Protein AF-U5HF84-F1 (afdb_monomer_lite)

Structure (mmCIF, N/CA/C/O backbone):
data_AF-U5HF84-F1
#
_entry.id   AF-U5HF84-F1
#
loop_
_atom_site.group_PDB
_atom_site.id
_atom_site.type_symbol
_atom_site.label_atom_id
_atom_site.label_alt_id
_atom_site.label_comp_id
_atom_site.label_asym_id
_atom_site.label_entity_id
_atom_site.label_seq_id
_atom_site.pdbx_PDB_ins_code
_atom_site.Cartn_x
_atom_site.Cartn_y
_atom_site.Cartn_z
_atom_site.occupancy
_atom_site.B_iso_or_equiv
_atom_site.auth_seq_id
_atom_site.auth_comp_id
_atom_site.auth_asym_id
_atom_site.auth_atom_id
_atom_site.pdbx_PDB_model_num
ATOM 1 N N . MET A 1 1 ? -14.290 13.038 -13.064 1.00 28.73 1 MET A N 1
ATOM 2 C CA . MET A 1 1 ? -14.300 14.082 -12.017 1.00 28.73 1 MET A CA 1
ATOM 3 C C . MET A 1 1 ? -13.090 13.816 -11.129 1.00 28.73 1 MET A C 1
ATOM 5 O O . MET A 1 1 ? -13.109 12.830 -10.418 1.00 28.73 1 MET A O 1
ATOM 9 N N . THR A 1 2 ? -11.983 14.556 -11.269 1.00 33.19 2 THR A N 1
ATOM 10 C CA . THR A 1 2 ? -10.777 14.304 -10.448 1.00 33.19 2 THR A CA 1
ATOM 11 C C . THR A 1 2 ? -1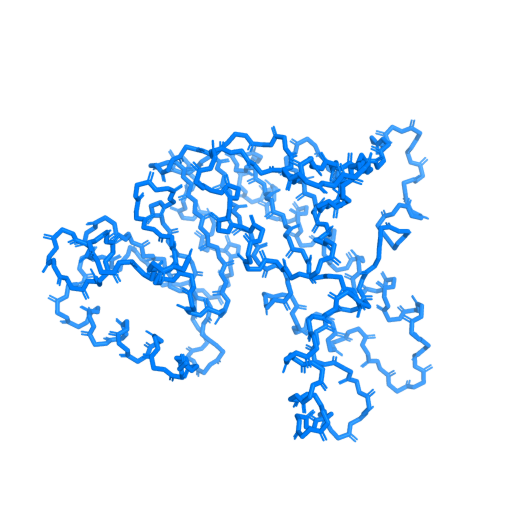0.953 14.910 -9.065 1.00 33.19 2 THR A C 1
ATOM 13 O O . THR A 1 2 ? -11.202 16.113 -8.951 1.00 33.19 2 THR A O 1
ATOM 16 N N . ILE A 1 3 ? -10.845 14.084 -8.028 1.00 46.12 3 ILE A N 1
ATOM 17 C CA . ILE A 1 3 ? -11.237 14.435 -6.670 1.00 46.12 3 ILE A CA 1
ATOM 18 C C . ILE A 1 3 ? -10.078 15.156 -5.971 1.00 46.12 3 ILE A C 1
ATOM 20 O O . ILE A 1 3 ? -9.443 14.649 -5.058 1.00 46.12 3 ILE A O 1
ATOM 24 N N . ALA A 1 4 ? -9.870 16.432 -6.302 1.00 46.38 4 ALA A N 1
ATOM 25 C CA . ALA A 1 4 ? -9.058 17.341 -5.477 1.00 46.38 4 ALA A CA 1
ATOM 26 C C . ALA A 1 4 ? -9.632 17.556 -4.046 1.00 46.38 4 ALA A C 1
ATOM 28 O O . ALA A 1 4 ? -9.130 18.382 -3.283 1.00 46.38 4 ALA A O 1
ATOM 29 N N . HIS A 1 5 ? -10.706 16.841 -3.695 1.00 56.72 5 HIS A N 1
ATOM 30 C CA . HIS A 1 5 ? -11.529 17.021 -2.506 1.00 56.72 5 HIS A CA 1
ATOM 31 C C . HIS A 1 5 ? -11.492 15.840 -1.531 1.00 56.72 5 HIS A C 1
ATOM 33 O O . HIS A 1 5 ? -11.964 16.021 -0.420 1.00 56.72 5 HIS A O 1
ATOM 39 N N . ALA A 1 6 ? -10.922 14.677 -1.864 1.00 62.78 6 ALA A N 1
ATOM 40 C CA . ALA A 1 6 ? -11.041 13.496 -1.001 1.00 62.78 6 ALA A CA 1
ATOM 41 C C . ALA A 1 6 ? -10.292 13.679 0.333 1.00 62.78 6 ALA A C 1
ATOM 43 O O . ALA A 1 6 ? -10.835 13.366 1.383 1.00 62.78 6 ALA A O 1
ATOM 44 N N . HIS A 1 7 ? -9.122 14.332 0.323 1.00 68.56 7 HIS A N 1
ATOM 45 C CA . HIS A 1 7 ? -8.435 14.744 1.560 1.00 68.56 7 HIS A CA 1
ATOM 46 C C . HIS A 1 7 ? -9.238 15.763 2.385 1.00 68.56 7 HIS A C 1
ATOM 48 O O . HIS A 1 7 ? -9.234 15.695 3.608 1.00 68.56 7 HIS A O 1
ATOM 54 N N . LYS A 1 8 ? -9.942 16.700 1.731 1.00 70.56 8 LYS A N 1
ATOM 55 C CA . LYS A 1 8 ? -10.780 17.697 2.425 1.00 70.56 8 LYS A CA 1
ATOM 56 C C . LYS A 1 8 ? -12.027 17.060 3.034 1.00 70.56 8 LYS A C 1
ATOM 58 O O . LYS A 1 8 ? -12.390 17.412 4.148 1.00 70.56 8 LYS A O 1
ATOM 63 N N . LEU A 1 9 ? -12.664 16.155 2.292 1.00 71.88 9 LEU A N 1
ATOM 64 C CA . LEU A 1 9 ? -13.801 15.370 2.760 1.00 71.88 9 LEU A CA 1
ATOM 65 C C . LEU A 1 9 ? -13.377 14.540 3.963 1.00 71.88 9 LEU A C 1
ATOM 67 O O . LEU A 1 9 ? -14.000 14.629 5.005 1.00 71.88 9 LEU A O 1
ATOM 71 N N . LEU A 1 10 ? -12.248 13.843 3.872 1.00 77.44 10 LEU A N 1
ATOM 72 C CA . LEU A 1 10 ? -11.731 13.081 4.993 1.00 77.44 10 LEU A CA 1
ATOM 73 C C . LEU A 1 10 ? -11.448 13.946 6.231 1.00 77.44 10 LEU A C 1
ATOM 75 O O . LEU A 1 10 ? -11.812 13.549 7.331 1.00 77.44 10 LEU A O 1
ATOM 79 N N . ASP A 1 11 ? -10.815 15.114 6.074 1.00 80.38 11 ASP A N 1
ATOM 80 C CA . ASP A 1 11 ? -10.600 16.031 7.201 1.00 80.38 11 ASP A CA 1
ATOM 81 C C . ASP A 1 11 ? -11.936 16.438 7.853 1.00 80.38 11 ASP A C 1
ATOM 83 O O . ASP A 1 11 ? -12.011 16.524 9.074 1.00 80.38 11 ASP A O 1
ATOM 87 N N . GLN A 1 12 ? -12.991 16.662 7.060 1.00 80.50 12 GLN A N 1
ATOM 88 C CA . GLN A 1 12 ? -14.334 16.956 7.571 1.00 80.50 12 GLN A CA 1
ATOM 89 C C . GLN A 1 12 ? -14.956 15.749 8.279 1.00 80.50 12 GLN A C 1
ATOM 91 O O . GLN A 1 12 ? -15.487 15.905 9.376 1.00 80.50 12 GLN A O 1
ATOM 96 N N . GLU A 1 13 ? -14.850 14.553 7.702 1.00 82.00 13 GLU A N 1
ATOM 97 C CA . GLU A 1 13 ? -15.418 13.349 8.307 1.00 82.00 13 GLU A CA 1
ATOM 98 C C . GLU A 1 13 ? -14.734 13.008 9.631 1.00 82.00 13 GLU A C 1
ATOM 100 O O . GLU A 1 13 ? -15.420 12.723 10.608 1.00 82.00 13 GLU A O 1
ATOM 105 N N . LEU A 1 14 ? -13.408 13.157 9.724 1.00 84.81 14 LEU A N 1
ATOM 106 C CA . LEU A 1 14 ? -12.660 12.953 10.969 1.00 84.81 14 LEU A CA 1
ATOM 107 C C . LEU A 1 14 ? -12.997 13.975 12.067 1.00 84.81 14 LEU A C 1
ATOM 109 O O . LEU A 1 14 ? -12.765 13.694 13.239 1.00 84.81 14 LEU A O 1
ATOM 113 N N . LEU A 1 15 ? -13.545 15.149 11.727 1.00 86.88 15 LEU A N 1
ATOM 114 C CA . LEU A 1 15 ? -14.094 16.068 12.734 1.00 86.88 15 LEU A CA 1
ATOM 115 C C . LEU A 1 15 ? -15.418 15.556 13.311 1.00 86.88 15 LEU A C 1
ATOM 117 O O . LEU A 1 15 ? -15.758 15.898 14.441 1.00 86.88 15 LEU A O 1
ATOM 121 N N . THR A 1 16 ? -16.166 14.766 12.539 1.00 85.44 16 THR A N 1
ATOM 122 C CA . THR A 1 16 ? -17.462 14.212 12.958 1.00 85.44 16 THR A CA 1
ATOM 123 C C . THR A 1 16 ? -17.362 12.810 13.552 1.00 85.44 16 THR A C 1
ATOM 125 O O . THR A 1 16 ? -18.194 12.461 14.381 1.00 85.44 16 THR A O 1
ATOM 128 N N . VAL A 1 17 ? -16.342 12.041 13.162 1.00 88.50 17 VAL A N 1
ATOM 129 C CA . VAL A 1 17 ? -16.064 10.669 13.611 1.00 88.50 17 VAL A CA 1
ATOM 130 C C . VAL A 1 17 ? -14.591 10.579 14.050 1.00 88.50 17 VAL A C 1
ATOM 132 O O . VAL A 1 17 ? -13.767 9.943 13.380 1.00 88.50 17 VAL A O 1
ATOM 135 N N . PRO A 1 18 ? -14.197 11.282 15.130 1.00 90.81 18 PRO A N 1
ATOM 136 C CA . PRO A 1 18 ? -12.807 11.326 15.587 1.00 90.81 18 PRO A CA 1
ATOM 137 C C . PRO A 1 18 ? -12.260 9.955 16.005 1.00 90.81 18 PRO A C 1
ATOM 139 O O . PRO A 1 18 ? -11.059 9.723 15.892 1.00 90.81 18 PRO A O 1
ATOM 142 N N . GLU A 1 19 ? -13.117 9.032 16.438 1.00 93.81 19 GLU A N 1
ATOM 143 C CA . GLU A 1 19 ? -12.760 7.661 16.815 1.00 93.81 19 GLU A CA 1
ATOM 144 C C . GLU A 1 19 ? -12.193 6.830 15.653 1.00 93.81 19 GLU A C 1
ATOM 146 O O . GLU A 1 19 ? -11.470 5.863 15.887 1.00 93.81 19 GLU A O 1
ATOM 151 N N . ALA A 1 20 ? -12.459 7.219 14.401 1.00 91.94 20 ALA A N 1
ATOM 152 C CA . ALA A 1 20 ? -11.853 6.573 13.244 1.00 91.94 20 ALA A CA 1
ATOM 153 C C . ALA A 1 20 ? -10.357 6.895 13.103 1.00 91.94 20 ALA A C 1
ATOM 155 O O . ALA A 1 20 ? -9.635 6.165 12.423 1.00 91.94 20 ALA A O 1
ATOM 156 N N . LEU A 1 21 ? -9.866 7.978 13.719 1.00 94.19 21 LEU A N 1
ATOM 157 C CA . LEU A 1 21 ? -8.448 8.325 13.732 1.00 94.19 21 LEU A CA 1
ATOM 158 C C . LEU A 1 21 ? -7.732 7.542 14.838 1.00 94.19 21 LEU A C 1
ATOM 160 O O . LEU A 1 21 ? -7.668 7.973 15.986 1.00 94.19 21 LEU A O 1
ATOM 164 N N . LEU A 1 22 ? -7.118 6.421 14.467 1.00 95.00 22 LEU A N 1
ATOM 165 C CA . LEU A 1 22 ? -6.377 5.572 15.402 1.00 95.00 22 LEU A CA 1
ATOM 166 C C . LEU A 1 22 ? -5.076 6.219 15.889 1.00 95.00 22 LEU A C 1
ATOM 168 O O . LEU A 1 22 ? -4.602 5.923 16.984 1.00 95.00 22 LEU A O 1
ATOM 172 N N . GLY A 1 23 ? -4.470 7.086 15.074 1.00 94.56 23 GLY A N 1
ATOM 173 C CA . GLY A 1 23 ? -3.211 7.719 15.444 1.00 94.56 23 GLY A CA 1
ATOM 174 C C . GLY A 1 23 ? -2.667 8.727 14.442 1.00 94.56 23 GLY A C 1
ATOM 175 O O . GLY A 1 23 ? -3.054 8.779 13.271 1.00 94.56 23 GLY A O 1
ATOM 176 N N . GLN A 1 24 ? -1.727 9.532 14.935 1.00 94.69 24 GLN A N 1
ATOM 177 C CA . GLN A 1 24 ? -0.936 10.485 14.165 1.00 94.69 24 GLN A CA 1
ATOM 178 C C . GLN A 1 24 ? 0.551 10.246 14.425 1.00 94.69 24 GLN A C 1
ATOM 180 O O . GLN A 1 24 ? 0.988 10.158 15.570 1.00 94.69 24 GLN A O 1
ATOM 185 N N . HIS A 1 25 ? 1.327 10.156 13.351 1.00 95.19 25 HIS A N 1
ATOM 186 C CA . HIS A 1 25 ? 2.733 9.768 13.379 1.00 95.19 25 HIS A CA 1
ATOM 187 C C . HIS A 1 25 ? 3.580 10.708 12.522 1.00 95.19 25 HIS A C 1
ATOM 189 O O . HIS A 1 25 ? 3.059 11.436 11.676 1.00 95.19 25 HIS A O 1
ATOM 195 N N . GLN A 1 26 ? 4.897 10.701 12.728 1.00 91.31 26 GLN A N 1
ATOM 196 C CA . GLN A 1 26 ? 5.807 11.570 11.973 1.00 91.31 26 GLN A CA 1
ATOM 197 C C . GLN A 1 26 ? 6.127 11.013 10.584 1.00 91.31 26 GLN A C 1
ATOM 199 O O . GLN A 1 26 ? 6.295 11.771 9.630 1.00 91.31 26 GLN A O 1
ATOM 204 N N . ASP A 1 27 ? 6.209 9.688 10.470 1.00 90.31 27 ASP A N 1
ATOM 205 C CA . ASP A 1 27 ? 6.547 8.992 9.236 1.00 90.31 27 ASP A CA 1
ATOM 206 C C . ASP A 1 27 ? 5.714 7.709 9.067 1.00 90.31 27 ASP A C 1
ATOM 208 O O . ASP A 1 27 ? 5.021 7.252 9.981 1.00 90.31 27 ASP A O 1
ATOM 212 N N . VAL A 1 28 ? 5.750 7.148 7.853 1.00 89.81 28 VAL A N 1
ATOM 213 C CA . VAL A 1 28 ? 5.001 5.933 7.495 1.00 89.81 28 VAL A CA 1
ATOM 214 C C . VAL A 1 28 ? 5.462 4.750 8.343 1.00 89.81 28 VAL A C 1
ATOM 216 O O . VAL A 1 28 ? 4.635 3.990 8.824 1.00 89.81 28 VAL A O 1
ATOM 219 N N . ARG A 1 29 ? 6.761 4.628 8.622 1.00 92.06 29 ARG A N 1
ATOM 220 C CA . ARG A 1 29 ? 7.307 3.540 9.442 1.00 92.06 29 ARG A CA 1
ATOM 221 C C . ARG A 1 29 ? 6.718 3.538 10.857 1.00 92.06 29 ARG A C 1
ATOM 223 O O . ARG A 1 29 ? 6.326 2.478 11.326 1.00 92.06 29 ARG A O 1
ATOM 230 N N . GLN A 1 30 ? 6.618 4.683 11.531 1.00 94.06 30 GLN A N 1
ATOM 231 C CA . GLN A 1 30 ? 5.981 4.778 12.851 1.00 94.06 30 GLN A CA 1
ATOM 232 C C . GLN A 1 30 ? 4.503 4.375 12.802 1.00 94.06 30 GLN A C 1
ATOM 234 O O . GLN A 1 30 ? 4.028 3.690 13.704 1.00 94.06 30 GLN A O 1
ATOM 239 N N . ALA A 1 31 ? 3.798 4.761 11.736 1.00 95.00 31 ALA A N 1
ATOM 240 C CA . ALA A 1 31 ? 2.418 4.350 11.504 1.00 95.00 31 ALA A CA 1
ATOM 241 C C . ALA A 1 31 ? 2.281 2.838 11.227 1.00 95.00 31 ALA A C 1
ATOM 243 O O . ALA A 1 31 ? 1.282 2.234 11.593 1.00 95.00 31 ALA A O 1
ATOM 244 N N . LEU A 1 32 ? 3.281 2.197 10.614 1.00 94.31 32 LEU A N 1
ATOM 245 C CA . LEU A 1 32 ? 3.308 0.737 10.455 1.00 94.31 32 LEU A CA 1
ATOM 246 C C . LEU A 1 32 ? 3.563 0.034 11.790 1.00 94.31 32 LEU A C 1
ATOM 248 O O . LEU A 1 32 ? 2.919 -0.965 12.092 1.00 94.31 32 LEU A O 1
ATOM 252 N N . VAL A 1 33 ? 4.481 0.562 12.603 1.00 95.19 33 VAL A N 1
ATOM 253 C CA . VAL A 1 33 ? 4.791 0.003 13.927 1.00 95.19 33 VAL A CA 1
ATOM 254 C C . VAL A 1 33 ? 3.560 0.019 14.837 1.00 95.19 33 VAL A C 1
ATOM 256 O O . VAL A 1 33 ? 3.336 -0.951 15.557 1.00 95.19 33 VAL A O 1
ATOM 259 N N . SER A 1 34 ? 2.725 1.063 14.776 1.00 96.81 34 SER A N 1
ATOM 260 C CA . SER A 1 34 ? 1.487 1.128 15.570 1.00 96.81 34 SER A CA 1
ATOM 261 C C . SER A 1 34 ? 0.421 0.107 15.155 1.00 96.81 34 SER A C 1
ATOM 263 O O . SER A 1 34 ? -0.504 -0.141 15.923 1.00 96.81 34 SER A O 1
ATOM 265 N N . LEU A 1 35 ? 0.563 -0.519 13.983 1.00 96.94 35 LEU A N 1
ATOM 266 C CA . LEU A 1 35 ? -0.342 -1.553 13.477 1.00 96.94 35 LEU A CA 1
ATOM 267 C C . LEU A 1 35 ? 0.191 -2.984 13.664 1.00 96.94 35 LEU A C 1
ATOM 269 O O . LEU A 1 35 ? -0.468 -3.939 13.248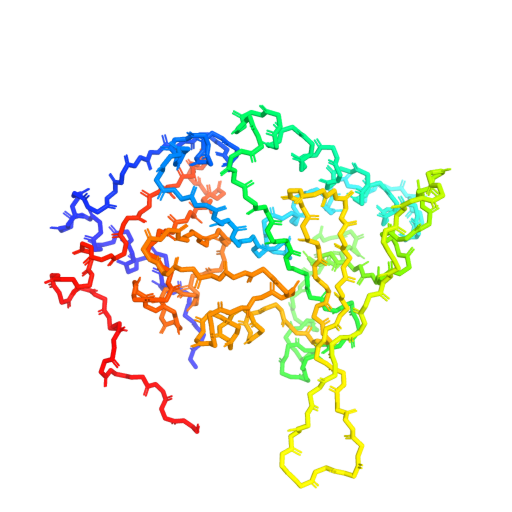 1.00 96.94 35 LEU A O 1
ATOM 273 N N . VAL A 1 36 ? 1.359 -3.171 14.288 1.00 97.12 36 VAL A N 1
ATOM 274 C CA . VAL A 1 36 ? 1.923 -4.510 14.528 1.00 97.12 36 VAL A CA 1
ATOM 275 C C . VAL A 1 36 ? 0.979 -5.341 15.396 1.00 97.12 36 VAL A C 1
ATOM 277 O O . VAL A 1 36 ? 0.621 -4.956 16.505 1.00 97.12 36 VAL A O 1
ATOM 280 N N . GLY A 1 37 ? 0.603 -6.520 14.895 1.00 95.81 37 GLY A N 1
ATOM 281 C CA . GLY A 1 37 ? -0.373 -7.405 15.535 1.00 95.81 37 GLY A CA 1
ATOM 282 C C . GLY A 1 37 ? -1.819 -7.142 15.108 1.00 95.81 37 GLY A C 1
ATOM 283 O O . GLY A 1 37 ? -2.639 -8.055 15.212 1.00 95.81 37 GLY A O 1
ATOM 284 N N . THR A 1 38 ? -2.111 -5.965 14.553 1.00 97.31 38 THR A N 1
ATOM 285 C CA . THR A 1 38 ? -3.415 -5.598 13.979 1.00 97.31 38 THR A CA 1
ATOM 286 C C . THR A 1 38 ? -3.495 -5.954 12.499 1.00 97.31 38 THR A C 1
ATOM 288 O O . THR A 1 38 ? -4.515 -6.468 12.047 1.00 97.31 38 THR A O 1
ATOM 291 N N . VAL A 1 39 ? -2.413 -5.724 11.754 1.00 97.69 39 VAL A N 1
ATOM 292 C CA . VAL A 1 39 ? -2.332 -6.023 10.320 1.00 97.69 39 VAL A CA 1
ATOM 293 C C . VAL A 1 39 ? -1.239 -7.040 10.034 1.00 97.69 39 VAL A C 1
ATOM 295 O O . VAL A 1 39 ? -0.209 -7.052 10.704 1.00 97.69 39 VAL A O 1
ATOM 298 N N . ASP A 1 40 ? -1.473 -7.858 9.014 1.00 97.69 40 ASP A N 1
ATOM 299 C CA . ASP A 1 40 ? -0.508 -8.823 8.483 1.00 97.69 40 ASP A CA 1
ATOM 300 C C . ASP A 1 40 ? 0.095 -8.333 7.160 1.00 97.69 40 ASP A C 1
ATOM 302 O O . ASP A 1 40 ? 1.226 -8.678 6.827 1.00 97.69 40 ASP A O 1
ATOM 306 N N . VAL A 1 41 ? -0.642 -7.506 6.406 1.00 98.00 41 VAL A N 1
ATOM 307 C CA . VAL A 1 41 ? -0.223 -7.005 5.089 1.00 98.00 41 VAL A CA 1
ATOM 308 C C . VAL A 1 41 ? -0.372 -5.492 5.010 1.00 98.00 41 VAL A C 1
ATOM 310 O O . VAL A 1 41 ? -1.426 -4.930 5.315 1.00 98.00 41 VAL A O 1
ATOM 313 N N . MET A 1 42 ? 0.682 -4.834 4.531 1.00 97.50 42 MET A N 1
ATOM 314 C CA . MET A 1 42 ? 0.686 -3.419 4.189 1.00 97.50 42 MET A CA 1
ATOM 315 C C . MET A 1 42 ? 0.888 -3.243 2.686 1.00 97.50 42 MET A C 1
ATOM 317 O O . MET A 1 42 ? 1.954 -3.545 2.152 1.00 97.50 42 MET A O 1
ATOM 321 N N . ILE A 1 43 ? -0.119 -2.692 2.015 1.00 97.31 43 ILE A N 1
ATOM 322 C CA . ILE A 1 43 ? -0.040 -2.300 0.609 1.00 97.31 43 ILE A CA 1
ATOM 323 C C . ILE A 1 43 ? 0.445 -0.851 0.551 1.00 97.31 43 ILE A C 1
ATOM 325 O O . ILE A 1 43 ? -0.174 0.049 1.114 1.00 97.31 43 ILE A O 1
ATOM 329 N N . LEU A 1 44 ? 1.564 -0.620 -0.123 1.00 95.56 44 LEU A N 1
ATOM 330 C CA . LEU A 1 44 ? 2.176 0.687 -0.314 1.00 95.56 44 LEU A CA 1
ATOM 331 C C . LEU A 1 44 ? 2.031 1.090 -1.782 1.00 95.56 44 LEU A C 1
ATOM 333 O O . LEU A 1 44 ? 2.626 0.463 -2.659 1.00 95.56 44 LEU A O 1
ATOM 337 N N . ASP A 1 45 ? 1.298 2.168 -2.050 1.00 93.12 45 ASP A N 1
ATOM 338 C CA . ASP A 1 45 ? 1.383 2.868 -3.333 1.00 93.12 45 ASP A CA 1
ATOM 339 C C . ASP A 1 45 ? 2.732 3.602 -3.400 1.00 93.12 45 ASP A C 1
ATOM 341 O O . ASP A 1 45 ? 2.912 4.742 -2.953 1.00 93.12 45 ASP A O 1
ATOM 345 N N . GLY A 1 46 ? 3.729 2.889 -3.914 1.00 91.38 46 GLY A N 1
ATOM 346 C CA . GLY A 1 46 ? 5.112 3.322 -3.929 1.00 91.38 46 GLY A CA 1
ATOM 347 C C . GLY A 1 46 ? 5.342 4.537 -4.822 1.00 91.38 46 GLY A C 1
ATOM 348 O O . GLY A 1 46 ? 6.195 5.371 -4.507 1.00 91.38 46 GLY A O 1
ATOM 349 N N . SER A 1 47 ? 4.558 4.684 -5.895 1.00 86.00 47 SER A N 1
ATOM 350 C CA . SER A 1 47 ? 4.648 5.822 -6.817 1.00 86.00 47 SER A CA 1
ATOM 351 C C . SER A 1 47 ? 4.417 7.151 -6.105 1.00 86.00 47 SER A C 1
ATOM 353 O O . SER A 1 47 ? 5.116 8.135 -6.378 1.00 86.00 47 SER A O 1
ATOM 355 N N . THR A 1 48 ? 3.449 7.196 -5.186 1.00 85.69 48 THR A N 1
ATOM 356 C CA . THR A 1 48 ? 3.112 8.428 -4.467 1.00 85.69 48 THR A CA 1
ATOM 357 C C . THR A 1 48 ? 3.918 8.581 -3.182 1.00 85.69 48 THR A C 1
ATOM 359 O O . THR A 1 48 ? 4.427 9.679 -2.908 1.00 85.69 48 THR A O 1
ATOM 362 N N . LEU A 1 49 ? 4.101 7.493 -2.429 1.00 88.69 49 LEU A N 1
ATOM 363 C CA . LEU A 1 49 ? 4.805 7.494 -1.148 1.00 88.69 49 LEU A CA 1
ATOM 364 C C . LEU A 1 49 ? 6.287 7.833 -1.295 1.00 88.69 49 LEU A C 1
ATOM 366 O O . LEU A 1 49 ? 6.769 8.697 -0.561 1.00 88.69 49 LEU A O 1
ATOM 370 N N . PHE A 1 50 ? 6.967 7.236 -2.280 1.00 89.00 50 PHE A N 1
ATOM 371 C CA . PHE A 1 50 ? 8.414 7.381 -2.454 1.00 89.00 50 PHE A CA 1
ATOM 372 C C . PHE A 1 50 ? 8.831 8.476 -3.450 1.00 89.00 50 PHE A C 1
ATOM 374 O O . PHE A 1 50 ? 9.968 8.545 -3.923 1.00 89.00 50 PHE A O 1
ATOM 381 N N . SER A 1 51 ? 7.906 9.363 -3.818 1.00 84.06 51 SER A N 1
ATOM 382 C CA . SER A 1 51 ? 8.208 10.449 -4.759 1.00 84.06 51 SER A CA 1
ATOM 383 C C . SER A 1 51 ? 9.288 11.405 -4.227 1.00 84.06 51 SER A C 1
ATOM 385 O O . SER A 1 51 ? 10.089 11.922 -5.004 1.00 84.06 51 SER A O 1
ATOM 387 N N . SER A 1 52 ? 9.384 11.598 -2.908 1.00 82.62 52 SER A N 1
ATOM 388 C CA . SER A 1 52 ? 10.415 12.442 -2.285 1.00 82.62 52 SER A CA 1
ATOM 389 C C . SER A 1 52 ? 11.825 11.860 -2.453 1.00 82.62 52 SER A C 1
ATOM 391 O O . SER A 1 52 ? 12.781 12.590 -2.725 1.00 82.62 52 SER A O 1
ATOM 393 N N . GLU A 1 53 ? 11.954 10.544 -2.330 1.00 86.94 53 GLU A N 1
ATOM 394 C CA . GLU A 1 53 ? 13.173 9.759 -2.498 1.00 86.94 53 GLU A CA 1
ATOM 395 C C . GLU A 1 53 ? 13.612 9.797 -3.962 1.00 86.94 53 GLU A C 1
ATOM 397 O O . GLU A 1 53 ? 14.796 9.974 -4.254 1.00 86.94 53 GLU A O 1
ATOM 402 N N . TRP A 1 54 ? 12.652 9.731 -4.891 1.00 86.38 54 TRP A N 1
ATOM 403 C CA . TRP A 1 54 ? 12.903 9.898 -6.321 1.00 86.38 54 TRP A CA 1
ATOM 404 C C . TRP A 1 54 ? 13.491 11.272 -6.655 1.00 86.38 54 TRP A C 1
ATOM 406 O O . TRP A 1 54 ? 14.501 11.356 -7.364 1.00 86.38 54 TRP A O 1
ATOM 416 N N . PHE A 1 55 ? 12.913 12.347 -6.110 1.00 81.50 55 PHE A N 1
ATOM 417 C CA . PHE A 1 55 ? 13.459 13.694 -6.292 1.00 81.50 55 PHE A CA 1
ATOM 418 C C . PHE A 1 55 ? 14.827 13.851 -5.624 1.00 81.50 55 PHE A C 1
ATOM 420 O O . PHE A 1 55 ? 15.735 14.417 -6.222 1.00 81.50 55 PHE A O 1
ATOM 427 N N . SER A 1 56 ? 15.008 13.303 -4.422 1.00 83.75 56 SER A N 1
ATOM 428 C CA . SER A 1 56 ? 16.283 13.361 -3.690 1.00 83.75 56 SER A CA 1
ATOM 429 C C . SER A 1 56 ? 17.410 12.594 -4.394 1.00 83.75 56 SER A C 1
ATOM 431 O O . SER A 1 56 ? 18.589 12.946 -4.271 1.00 83.75 56 SER A O 1
ATOM 433 N N . ALA A 1 57 ? 17.064 11.555 -5.159 1.00 84.88 57 ALA A N 1
ATOM 434 C CA . ALA A 1 57 ? 18.004 10.812 -5.990 1.00 84.88 57 ALA A CA 1
ATOM 435 C C . ALA A 1 57 ? 18.487 11.620 -7.214 1.00 84.88 57 ALA A C 1
ATOM 437 O O . ALA A 1 57 ? 19.607 11.388 -7.697 1.00 84.88 57 ALA A O 1
ATOM 438 N N . ALA A 1 58 ? 17.681 12.580 -7.685 1.00 78.25 58 ALA A N 1
ATOM 439 C CA . ALA A 1 58 ? 17.989 13.490 -8.784 1.00 78.25 58 ALA A CA 1
ATOM 440 C C . ALA A 1 58 ? 18.855 14.664 -8.285 1.00 78.25 58 ALA A C 1
ATOM 442 O O . ALA A 1 58 ? 18.375 15.616 -7.676 1.00 78.25 58 ALA A O 1
ATOM 443 N N . ARG A 1 59 ? 20.166 14.615 -8.547 1.00 76.19 59 ARG A N 1
ATOM 444 C CA . ARG A 1 59 ? 21.082 15.753 -8.329 1.00 76.19 59 ARG A CA 1
ATOM 445 C C . ARG A 1 59 ? 21.564 16.292 -9.670 1.00 76.19 59 ARG A C 1
ATOM 447 O O . ARG A 1 59 ? 21.669 15.512 -10.616 1.00 76.19 59 ARG A O 1
ATOM 454 N N . SER A 1 60 ? 21.931 17.575 -9.730 1.00 69.50 60 SER A N 1
ATOM 455 C CA . SER A 1 60 ? 22.550 18.173 -10.925 1.00 69.50 60 SER A CA 1
ATOM 456 C C . SER A 1 60 ? 23.687 17.286 -11.460 1.00 69.50 60 SER A C 1
ATOM 458 O O . SER A 1 60 ? 24.508 16.791 -10.684 1.00 69.50 60 SER A O 1
ATOM 460 N N . GLY A 1 61 ? 23.675 17.006 -12.767 1.00 69.88 61 GLY A N 1
ATOM 461 C CA . GLY A 1 61 ? 24.640 16.121 -13.433 1.00 69.88 61 GLY A CA 1
ATOM 462 C C . GLY A 1 61 ? 24.469 14.613 -13.175 1.00 69.88 61 GLY A C 1
ATOM 463 O O . GLY A 1 61 ? 25.320 13.825 -13.585 1.00 69.88 61 GLY A O 1
ATOM 464 N N . THR A 1 62 ? 23.404 14.167 -12.496 1.00 79.81 62 THR A N 1
ATOM 465 C CA . THR A 1 62 ? 23.123 12.730 -12.314 1.00 79.81 62 THR A CA 1
ATOM 466 C C . THR A 1 62 ? 22.427 12.170 -13.552 1.00 79.81 62 THR A C 1
ATOM 468 O O . THR A 1 62 ? 21.378 12.665 -13.947 1.00 79.81 62 THR A O 1
ATOM 471 N N . SER A 1 63 ? 22.983 11.110 -14.144 1.00 83.00 63 SER A N 1
ATOM 472 C CA . SER A 1 63 ? 22.335 10.409 -15.255 1.00 83.00 63 SER A CA 1
ATOM 473 C C . SER A 1 63 ? 21.084 9.640 -14.789 1.00 83.00 63 SER A C 1
ATOM 475 O O . SER A 1 63 ? 21.067 9.155 -13.650 1.00 83.00 63 SER A O 1
ATOM 477 N N . PRO A 1 64 ? 20.067 9.441 -15.652 1.00 80.19 64 PRO A N 1
ATOM 478 C CA . PRO A 1 64 ? 18.853 8.701 -15.287 1.00 80.19 64 PRO A CA 1
ATOM 479 C C . PRO A 1 64 ? 19.109 7.297 -14.701 1.00 80.19 64 PRO A C 1
ATOM 481 O O . PRO A 1 64 ? 18.507 6.964 -13.676 1.00 80.19 64 PRO A O 1
ATOM 484 N N . PRO A 1 65 ? 20.057 6.485 -15.222 1.00 81.69 65 PRO A N 1
ATOM 485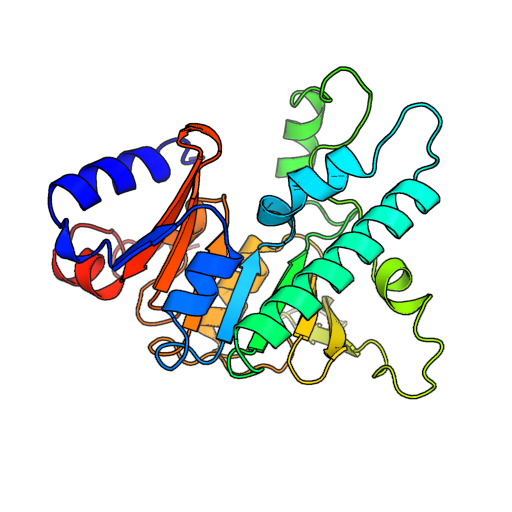 C CA . PRO A 1 65 ? 20.382 5.191 -14.615 1.00 81.69 65 PRO A CA 1
ATOM 486 C C . PRO A 1 65 ? 20.931 5.315 -13.189 1.00 81.69 65 PRO A C 1
ATOM 488 O O . PRO A 1 65 ? 20.600 4.512 -12.318 1.00 81.69 65 PRO A O 1
ATOM 491 N N . LYS A 1 66 ? 21.748 6.342 -12.920 1.00 84.88 66 LYS A N 1
ATOM 492 C CA . LYS A 1 66 ? 22.342 6.577 -11.597 1.00 84.88 66 LYS A CA 1
ATOM 493 C C . LYS A 1 66 ? 21.317 7.111 -10.598 1.00 84.88 66 LYS A C 1
ATOM 495 O O . LYS A 1 66 ? 21.369 6.735 -9.428 1.00 84.88 66 LYS A O 1
ATOM 500 N N . GLN A 1 67 ? 20.384 7.957 -11.041 1.00 83.38 67 GLN A N 1
ATOM 501 C CA . GLN A 1 67 ? 19.236 8.372 -10.229 1.00 83.38 67 GLN A CA 1
ATOM 502 C C . GLN A 1 67 ? 18.400 7.150 -9.841 1.00 83.38 67 GLN A C 1
ATOM 504 O O . GLN A 1 67 ? 18.148 6.932 -8.660 1.00 83.38 67 GLN A O 1
ATOM 509 N N . THR A 1 68 ? 18.055 6.316 -10.818 1.00 83.81 68 THR A N 1
ATOM 510 C CA . THR A 1 68 ? 17.249 5.108 -10.608 1.00 83.81 68 THR A CA 1
ATOM 511 C C . THR A 1 68 ? 17.931 4.128 -9.654 1.00 83.81 68 THR A C 1
ATOM 513 O O . THR A 1 68 ? 17.309 3.633 -8.719 1.00 83.81 68 THR A O 1
ATOM 516 N N . GLN A 1 69 ? 19.240 3.917 -9.805 1.00 85.38 69 GLN A N 1
ATOM 517 C CA . GLN A 1 69 ? 20.019 3.083 -8.889 1.00 85.38 69 GLN A CA 1
ATOM 518 C C . GLN A 1 69 ? 19.995 3.612 -7.447 1.00 85.38 69 GLN A C 1
ATOM 520 O O . GLN A 1 69 ? 19.855 2.830 -6.507 1.00 85.38 69 GLN A O 1
ATOM 525 N N . ARG A 1 70 ? 20.147 4.930 -7.258 1.00 88.06 70 ARG A N 1
ATOM 526 C CA . ARG A 1 70 ? 20.059 5.558 -5.930 1.00 88.06 70 ARG A CA 1
ATOM 527 C C . ARG A 1 70 ? 18.667 5.398 -5.337 1.00 88.06 70 ARG A C 1
ATOM 529 O O . ARG A 1 70 ? 18.561 5.026 -4.177 1.00 88.06 70 ARG A O 1
ATOM 536 N N . PHE A 1 71 ? 17.637 5.638 -6.144 1.00 89.69 71 PHE A N 1
ATOM 537 C CA . PHE A 1 71 ? 16.247 5.482 -5.746 1.00 89.69 71 PHE A CA 1
ATOM 538 C C . PHE A 1 71 ? 15.960 4.058 -5.257 1.00 89.69 71 PHE A C 1
ATOM 540 O O . PHE A 1 71 ? 15.566 3.887 -4.110 1.00 89.69 71 PHE A O 1
ATOM 547 N N . VAL A 1 72 ? 16.257 3.033 -6.064 1.00 88.69 72 VAL A N 1
ATOM 548 C CA . VAL A 1 72 ? 16.069 1.623 -5.673 1.00 88.69 72 VAL A CA 1
ATOM 549 C C . VAL A 1 72 ? 16.862 1.279 -4.409 1.00 88.69 72 VAL A C 1
ATOM 551 O O . VAL A 1 72 ? 16.361 0.564 -3.544 1.00 88.69 72 VAL A O 1
ATOM 554 N N . GLY A 1 73 ? 18.083 1.808 -4.269 1.00 89.12 73 GLY A N 1
ATOM 555 C CA . GLY A 1 73 ? 18.878 1.655 -3.049 1.00 89.12 73 GLY A CA 1
ATOM 556 C C . GLY A 1 73 ? 18.192 2.233 -1.805 1.00 89.12 73 GLY A C 1
ATOM 557 O O . GLY A 1 73 ? 18.212 1.593 -0.757 1.00 89.12 73 GLY A O 1
ATOM 558 N N . SER A 1 74 ? 17.554 3.400 -1.926 1.00 90.25 74 SER A N 1
ATOM 559 C CA . SER A 1 74 ? 16.753 3.995 -0.851 1.00 90.25 74 SER A CA 1
ATOM 560 C C . SER A 1 74 ? 15.531 3.146 -0.508 1.00 90.25 74 SER A C 1
ATOM 562 O O . SER A 1 74 ? 15.332 2.871 0.669 1.00 90.25 74 SER A O 1
ATOM 564 N N . ILE A 1 75 ? 14.784 2.661 -1.510 1.00 90.94 75 ILE A N 1
ATOM 565 C CA . ILE A 1 75 ? 13.610 1.796 -1.287 1.00 90.94 75 ILE A CA 1
ATOM 566 C C . ILE A 1 75 ? 13.990 0.537 -0.512 1.00 90.94 75 ILE A C 1
ATOM 568 O O . ILE A 1 75 ? 13.334 0.210 0.470 1.00 90.94 75 ILE A O 1
ATOM 572 N N . ARG A 1 76 ? 15.068 -0.143 -0.923 1.00 91.19 76 ARG A N 1
ATOM 573 C CA . ARG A 1 76 ? 15.579 -1.333 -0.225 1.00 91.19 76 ARG A CA 1
ATOM 574 C C . ARG A 1 76 ? 15.907 -1.018 1.233 1.00 91.19 76 ARG A C 1
ATOM 576 O O . ARG A 1 76 ? 15.399 -1.668 2.134 1.00 91.19 76 ARG A O 1
ATOM 583 N N . ALA A 1 77 ? 16.678 0.044 1.462 1.00 91.69 77 ALA A N 1
ATOM 584 C CA . ALA A 1 77 ? 17.067 0.437 2.811 1.00 91.69 77 ALA A CA 1
ATOM 585 C C . ALA A 1 77 ? 15.868 0.845 3.689 1.00 91.69 77 ALA A C 1
ATOM 587 O O . ALA A 1 77 ? 15.891 0.610 4.895 1.00 91.69 77 ALA A O 1
ATOM 588 N N . ASP A 1 78 ? 14.840 1.479 3.118 1.00 91.69 78 ASP A N 1
ATOM 589 C CA . ASP A 1 78 ? 13.605 1.803 3.838 1.00 91.69 78 ASP A CA 1
ATOM 590 C C . ASP A 1 78 ? 12.779 0.556 4.151 1.00 91.69 78 ASP A C 1
ATOM 592 O O . ASP A 1 78 ? 12.310 0.420 5.282 1.00 91.69 78 ASP A O 1
ATOM 596 N N . ALA A 1 79 ? 12.650 -0.369 3.199 1.00 92.62 79 ALA A N 1
ATOM 597 C CA . ALA A 1 79 ? 11.970 -1.640 3.408 1.00 92.62 79 ALA A CA 1
ATOM 598 C C . ALA A 1 79 ? 12.649 -2.452 4.523 1.00 92.62 79 ALA A C 1
ATOM 600 O O . ALA A 1 79 ? 11.975 -2.832 5.477 1.00 92.62 79 ALA A O 1
ATOM 601 N N . ASP A 1 80 ? 13.978 -2.598 4.490 1.00 92.94 80 ASP A N 1
ATOM 602 C CA . ASP A 1 80 ? 14.750 -3.291 5.533 1.00 92.94 80 ASP A CA 1
ATOM 603 C C . ASP A 1 80 ? 14.530 -2.658 6.916 1.00 92.94 80 ASP A C 1
ATOM 605 O O . ASP A 1 80 ? 14.312 -3.349 7.915 1.00 92.94 80 ASP A O 1
ATOM 609 N N . ARG A 1 81 ? 14.532 -1.318 6.988 1.00 94.25 81 ARG A N 1
ATOM 610 C CA . ARG A 1 81 ? 14.254 -0.583 8.232 1.00 94.25 81 ARG A CA 1
ATOM 611 C C . ARG A 1 81 ? 12.846 -0.845 8.759 1.00 94.25 81 ARG A C 1
ATOM 613 O O . ARG A 1 81 ? 12.667 -0.921 9.973 1.00 94.25 81 ARG A O 1
ATOM 620 N N . ILE A 1 82 ? 11.852 -0.924 7.879 1.00 93.88 82 ILE A N 1
ATOM 621 C CA . ILE A 1 82 ? 10.459 -1.188 8.252 1.00 93.88 82 ILE A CA 1
ATOM 622 C C . ILE A 1 82 ? 10.293 -2.637 8.713 1.00 93.88 82 ILE A C 1
ATOM 624 O O . ILE A 1 82 ? 9.693 -2.870 9.762 1.00 93.88 82 ILE A O 1
ATOM 628 N N . VAL A 1 83 ? 10.846 -3.602 7.977 1.00 95.19 83 VAL A N 1
ATOM 629 C CA . VAL A 1 83 ? 10.814 -5.025 8.347 1.00 95.19 83 VAL A CA 1
ATOM 630 C C . VAL A 1 83 ? 11.450 -5.221 9.720 1.00 95.19 83 VAL A C 1
ATOM 632 O O . VAL A 1 83 ? 10.830 -5.807 10.604 1.00 95.19 83 VAL A O 1
ATOM 635 N N . ALA A 1 84 ? 12.627 -4.635 9.959 1.00 95.12 84 ALA A N 1
ATOM 636 C CA . ALA A 1 84 ? 13.271 -4.685 11.268 1.00 95.12 84 ALA A CA 1
ATOM 637 C C . ALA A 1 84 ? 12.404 -4.048 12.370 1.00 95.12 84 ALA A C 1
ATOM 639 O O . ALA A 1 84 ? 12.219 -4.641 13.432 1.00 95.12 84 ALA A O 1
ATOM 640 N N . ALA A 1 85 ? 11.828 -2.866 12.120 1.00 94.31 85 ALA A N 1
ATOM 641 C CA . ALA A 1 85 ? 10.997 -2.158 13.098 1.00 94.31 85 ALA A CA 1
ATOM 642 C C . ALA A 1 85 ? 9.683 -2.887 13.429 1.00 94.31 85 ALA A C 1
ATOM 644 O O . ALA A 1 85 ? 9.166 -2.751 14.535 1.00 94.31 85 ALA A O 1
ATOM 645 N N . THR A 1 86 ? 9.148 -3.661 12.486 1.00 95.50 86 THR A N 1
ATOM 646 C CA . THR A 1 86 ? 7.934 -4.475 12.660 1.00 95.50 86 THR A CA 1
ATOM 647 C C . THR A 1 86 ? 8.246 -5.910 13.093 1.00 95.50 86 THR A C 1
ATOM 649 O O . THR A 1 86 ? 7.329 -6.722 13.222 1.00 95.50 86 THR A O 1
ATOM 652 N N . ALA A 1 87 ? 9.525 -6.231 13.328 1.00 95.00 87 ALA A N 1
ATOM 653 C CA . ALA A 1 87 ? 10.022 -7.578 13.606 1.00 95.00 87 ALA A CA 1
ATOM 654 C C . ALA A 1 87 ? 9.568 -8.623 12.564 1.00 95.00 87 ALA A C 1
ATOM 656 O O . ALA A 1 87 ? 9.274 -9.763 12.915 1.00 95.00 87 ALA A O 1
ATOM 657 N N . GLY A 1 88 ? 9.446 -8.216 11.295 1.00 94.19 88 GLY A N 1
ATOM 658 C CA . GLY A 1 88 ? 8.982 -9.063 10.191 1.00 94.19 88 GLY A CA 1
ATOM 659 C C . GLY A 1 88 ? 7.517 -9.499 10.286 1.00 94.19 88 GLY A C 1
ATOM 660 O O . GLY A 1 88 ? 7.099 -10.397 9.567 1.00 94.19 88 GLY A O 1
ATOM 661 N N . ARG A 1 89 ? 6.718 -8.891 11.173 1.00 97.00 89 ARG A N 1
ATOM 662 C CA . ARG A 1 89 ? 5.319 -9.295 11.407 1.00 97.00 89 ARG A CA 1
ATOM 663 C C . ARG A 1 89 ? 4.324 -8.715 10.405 1.00 97.00 89 ARG A C 1
ATOM 665 O O . ARG A 1 89 ? 3.158 -9.085 10.453 1.00 97.00 89 ARG A O 1
ATOM 672 N N . ILE A 1 90 ? 4.763 -7.791 9.553 1.00 97.56 90 ILE A N 1
ATOM 673 C CA . ILE A 1 90 ? 3.940 -7.169 8.516 1.00 97.56 90 ILE A CA 1
ATOM 674 C C . ILE A 1 90 ? 4.631 -7.388 7.174 1.00 97.56 90 ILE A C 1
ATOM 676 O O . ILE A 1 90 ? 5.755 -6.924 6.978 1.00 97.56 90 ILE A O 1
ATOM 680 N N . HIS A 1 91 ? 3.940 -8.043 6.244 1.00 97.81 91 HIS A N 1
ATOM 681 C CA . HIS A 1 91 ? 4.400 -8.191 4.867 1.00 97.81 91 HIS A CA 1
ATOM 682 C C . HIS A 1 91 ? 4.160 -6.897 4.089 1.00 97.81 91 HIS A C 1
ATOM 684 O O . HIS A 1 91 ? 3.041 -6.378 4.051 1.00 97.81 91 HIS A O 1
ATOM 690 N N . LEU A 1 92 ? 5.198 -6.370 3.447 1.00 97.56 92 LEU A N 1
ATOM 691 C CA . LEU A 1 92 ? 5.134 -5.157 2.640 1.00 97.56 92 LEU A CA 1
ATOM 692 C C . LEU A 1 92 ? 4.897 -5.517 1.175 1.00 97.56 92 LEU A C 1
ATOM 694 O O . LEU A 1 92 ? 5.694 -6.226 0.565 1.00 97.56 92 LEU A O 1
ATOM 698 N N . VAL A 1 93 ? 3.836 -4.973 0.585 1.00 97.25 93 VAL A N 1
ATOM 699 C CA . VAL A 1 93 ? 3.584 -5.033 -0.857 1.00 97.25 93 VAL A CA 1
ATOM 700 C C . VAL A 1 93 ? 3.749 -3.635 -1.433 1.00 97.25 93 VAL A C 1
ATOM 702 O O . VAL A 1 93 ? 2.894 -2.779 -1.230 1.00 97.25 93 VAL A O 1
ATOM 705 N N . ILE A 1 94 ? 4.844 -3.386 -2.148 1.00 95.62 94 ILE A N 1
ATOM 706 C CA . ILE A 1 94 ? 5.174 -2.071 -2.708 1.00 95.62 94 ILE A CA 1
ATOM 707 C C . ILE A 1 94 ? 4.848 -2.048 -4.192 1.00 95.62 94 ILE A C 1
ATOM 709 O O . ILE A 1 94 ? 5.495 -2.736 -4.976 1.00 95.62 94 ILE A O 1
ATOM 713 N N . VAL A 1 95 ? 3.876 -1.233 -4.590 1.00 94.25 95 VAL A N 1
ATOM 714 C CA . VAL A 1 95 ? 3.393 -1.173 -5.970 1.00 94.25 95 VAL A CA 1
ATOM 715 C C . VAL A 1 95 ? 3.847 0.120 -6.638 1.00 94.25 95 VAL A C 1
ATOM 717 O O . VAL A 1 95 ? 3.589 1.208 -6.131 1.00 94.25 95 VAL A O 1
ATOM 720 N N . PHE A 1 96 ? 4.498 0.007 -7.790 1.00 90.75 96 PHE A N 1
ATOM 721 C CA . PHE A 1 96 ? 4.905 1.136 -8.623 1.00 90.75 96 PHE A CA 1
ATOM 722 C C . PHE A 1 96 ? 4.154 1.151 -9.958 1.00 90.75 96 PHE A C 1
ATOM 724 O O . PHE A 1 96 ? 3.791 0.108 -10.506 1.00 90.75 96 PHE A O 1
ATOM 731 N N . ASP A 1 97 ? 3.971 2.353 -10.500 1.00 86.50 97 ASP A N 1
ATOM 732 C CA . ASP A 1 97 ? 3.563 2.575 -11.887 1.00 86.50 97 ASP A CA 1
ATOM 733 C C . ASP A 1 97 ? 4.634 2.043 -12.843 1.00 86.50 97 ASP A C 1
ATOM 735 O O . ASP A 1 97 ? 5.828 2.048 -12.524 1.00 86.50 97 ASP A O 1
ATOM 739 N N . HIS A 1 98 ? 4.230 1.710 -14.069 1.00 79.81 98 HIS A N 1
ATOM 740 C CA . HIS A 1 98 ? 5.204 1.533 -15.138 1.00 79.81 98 HIS A CA 1
ATOM 741 C C . HIS A 1 98 ? 5.728 2.891 -15.615 1.00 79.81 98 HIS A C 1
ATOM 743 O O . HIS A 1 98 ? 4.946 3.807 -15.892 1.00 79.81 98 HIS A O 1
ATOM 749 N N . ALA A 1 99 ? 7.041 3.001 -15.826 1.00 67.75 99 ALA A N 1
ATOM 750 C CA . ALA A 1 99 ? 7.667 4.209 -16.371 1.00 67.75 99 ALA A CA 1
ATOM 751 C C . ALA A 1 99 ? 7.049 4.647 -17.721 1.00 67.75 99 ALA A C 1
ATOM 753 O O . ALA A 1 99 ? 6.737 5.818 -17.932 1.00 67.75 99 ALA A O 1
ATOM 754 N N . SER A 1 100 ? 6.811 3.692 -18.627 1.00 62.38 100 SER A N 1
ATOM 755 C CA . SER A 1 100 ? 6.329 3.944 -19.997 1.00 62.38 100 SER A CA 1
ATOM 756 C C . SER A 1 100 ? 4.868 3.556 -20.259 1.00 62.38 100 SER A C 1
ATOM 758 O O . SER A 1 100 ? 4.339 3.870 -21.321 1.00 62.38 100 SER A O 1
ATOM 760 N N . GLY A 1 101 ? 4.199 2.890 -19.315 1.00 56.62 101 GLY A N 1
ATOM 761 C CA . GLY A 1 101 ? 2.877 2.282 -19.521 1.00 56.62 101 GLY A CA 1
ATOM 762 C C . GLY A 1 101 ? 1.692 3.202 -19.224 1.00 56.62 101 GLY A C 1
ATOM 763 O O . GLY A 1 101 ? 0.579 2.720 -19.035 1.00 56.62 101 GLY A O 1
ATOM 764 N N . ARG A 1 102 ? 1.898 4.521 -19.129 1.00 57.56 102 ARG A N 1
ATOM 765 C CA . ARG A 1 102 ? 0.850 5.441 -18.663 1.00 57.56 102 ARG A CA 1
ATOM 766 C C . ARG A 1 102 ? -0.311 5.548 -19.664 1.00 57.56 102 ARG A C 1
ATOM 768 O O . ARG A 1 102 ? -0.063 5.807 -20.842 1.00 57.56 102 ARG A O 1
ATOM 775 N N . PRO A 1 103 ? -1.578 5.461 -19.213 1.00 52.78 103 PRO A N 1
ATOM 776 C CA . PRO A 1 103 ? -2.742 5.728 -20.046 1.00 52.78 103 PRO A CA 1
ATOM 777 C C . PRO A 1 103 ? -2.651 7.093 -20.741 1.00 52.78 103 PRO A C 1
ATOM 779 O O . PRO A 1 103 ? -2.239 8.095 -20.143 1.00 52.78 103 PRO A O 1
ATOM 782 N N . ALA A 1 104 ? -3.119 7.164 -21.991 1.00 51.50 104 ALA A N 1
ATOM 783 C CA . ALA A 1 104 ? -3.082 8.378 -22.817 1.00 51.50 104 ALA A CA 1
ATOM 784 C C . ALA A 1 104 ? -3.730 9.608 -22.136 1.00 51.50 104 ALA A C 1
ATOM 786 O O . ALA A 1 104 ? -3.337 10.752 -22.379 1.00 51.50 104 ALA A O 1
ATOM 787 N N . LEU A 1 105 ? -4.690 9.375 -21.234 1.00 47.59 105 LEU A N 1
ATOM 788 C CA . LEU A 1 105 ? -5.345 10.399 -20.416 1.00 47.59 105 LEU A CA 1
ATOM 789 C C . LEU A 1 105 ? -4.387 11.094 -19.428 1.00 47.59 105 LEU A C 1
ATOM 791 O O . LEU A 1 105 ? -4.480 12.314 -19.264 1.00 47.59 105 LEU A O 1
ATOM 795 N N . LYS A 1 106 ? -3.436 10.372 -18.808 1.00 51.62 106 LYS A N 1
ATOM 796 C CA . LYS A 1 106 ? -2.381 10.982 -17.970 1.00 51.62 106 LYS A CA 1
ATOM 797 C C . LYS A 1 106 ? -1.271 11.596 -18.830 1.00 51.62 106 LYS A C 1
ATOM 799 O O . LYS A 1 106 ? -0.791 12.674 -18.478 1.00 51.62 106 LYS A O 1
ATOM 804 N N . ALA A 1 107 ? -0.946 11.008 -19.987 1.00 49.97 107 ALA A N 1
ATOM 805 C CA . ALA A 1 107 ? 0.058 11.547 -20.917 1.00 49.97 107 ALA A CA 1
ATOM 806 C C . ALA A 1 107 ? -0.278 12.974 -21.414 1.00 49.97 107 ALA A C 1
ATOM 808 O O . ALA A 1 107 ? 0.602 13.829 -21.535 1.00 49.97 107 ALA A O 1
ATOM 809 N N . ARG A 1 108 ? -1.569 13.285 -21.619 1.00 46.19 108 ARG A N 1
ATOM 810 C CA . ARG A 1 108 ? -2.026 14.643 -21.982 1.00 46.19 108 ARG A CA 1
ATOM 811 C C . ARG A 1 108 ? -1.925 15.659 -20.837 1.00 46.19 108 ARG A C 1
ATOM 813 O O . ARG A 1 108 ? -1.707 16.838 -21.097 1.00 46.19 108 ARG A O 1
ATOM 820 N N . ARG A 1 109 ? -2.053 15.228 -19.575 1.00 46.53 109 ARG A N 1
ATOM 821 C CA . ARG A 1 109 ? -1.910 16.100 -18.389 1.00 46.53 109 ARG A CA 1
ATOM 822 C C . ARG A 1 109 ? -0.448 16.375 -18.019 1.00 46.53 109 ARG A C 1
ATOM 824 O O . ARG A 1 109 ? -0.162 17.386 -17.386 1.00 46.53 109 ARG A O 1
ATOM 831 N N . THR A 1 110 ? 0.492 15.525 -18.427 1.00 47.03 110 THR A N 1
ATOM 832 C CA . THR A 1 110 ? 1.932 15.752 -18.213 1.00 47.03 110 THR A CA 1
ATOM 833 C C . THR A 1 110 ? 2.522 16.852 -19.094 1.00 47.03 110 THR A C 1
ATOM 835 O O . THR A 1 110 ? 3.467 17.494 -18.658 1.00 47.03 110 THR A O 1
ATOM 838 N N . HIS A 1 111 ? 1.930 17.169 -20.254 1.00 39.56 111 HIS A N 1
ATOM 839 C CA . HIS A 1 111 ? 2.354 18.340 -21.042 1.00 39.56 111 HIS A CA 1
ATOM 840 C C . HIS A 1 111 ? 2.102 19.681 -20.325 1.00 39.56 111 HIS A C 1
ATOM 842 O O . HIS A 1 111 ? 2.725 20.683 -20.664 1.00 39.56 111 HIS A O 1
ATOM 848 N N . THR A 1 112 ? 1.214 19.713 -19.324 1.00 36.72 112 THR A N 1
ATOM 849 C CA . THR A 1 112 ? 0.896 20.914 -18.531 1.00 36.72 112 THR A CA 1
ATOM 850 C C . THR A 1 112 ? 1.356 20.828 -17.073 1.00 36.72 112 THR A C 1
ATOM 852 O O . THR A 1 112 ? 1.490 21.859 -16.409 1.00 36.72 112 THR A O 1
ATOM 855 N N . SER A 1 113 ? 1.655 19.629 -16.559 1.00 42.19 113 SER A N 1
ATOM 856 C CA . SER A 1 113 ? 2.255 19.440 -15.235 1.00 42.19 113 SER A CA 1
ATOM 857 C C . SER A 1 113 ? 3.752 19.716 -15.310 1.00 42.19 113 SER A C 1
ATOM 859 O O . SER A 1 113 ? 4.554 18.815 -15.529 1.00 42.19 113 SER A O 1
ATOM 861 N N . ARG A 1 114 ? 4.111 20.996 -15.160 1.00 41.75 114 ARG A N 1
ATOM 862 C CA . ARG A 1 114 ? 5.497 21.464 -15.085 1.00 41.75 114 ARG A CA 1
ATOM 863 C C . ARG A 1 114 ? 6.346 20.519 -14.227 1.00 41.75 114 ARG A C 1
ATOM 865 O O . ARG A 1 114 ? 6.023 20.276 -13.052 1.00 41.75 114 ARG A O 1
ATOM 872 N N . ASP A 1 115 ? 7.441 20.065 -14.840 1.00 46.94 115 ASP A N 1
ATOM 873 C CA . ASP A 1 115 ? 8.716 19.781 -14.189 1.00 46.94 115 ASP A CA 1
ATOM 874 C C . ASP A 1 115 ? 8.906 20.720 -12.997 1.00 46.94 115 ASP A C 1
ATOM 876 O O . ASP A 1 115 ? 8.530 21.894 -13.059 1.00 46.94 115 ASP A O 1
ATOM 880 N N . ASN A 1 116 ? 9.520 20.249 -11.915 1.00 42.56 116 ASN A N 1
ATOM 881 C CA . ASN A 1 116 ? 9.845 21.091 -10.758 1.00 42.56 116 ASN A CA 1
ATOM 882 C C . ASN A 1 116 ? 10.954 22.132 -11.078 1.00 42.56 116 ASN A C 1
ATOM 884 O O . ASN A 1 116 ? 11.885 22.303 -10.301 1.00 42.56 116 ASN A O 1
ATOM 888 N N . GLY A 1 117 ? 10.928 22.771 -12.252 1.00 43.84 117 GLY A N 1
ATOM 889 C CA . GLY A 1 117 ? 11.945 23.690 -12.769 1.00 43.84 117 GLY A CA 1
ATOM 890 C C . GLY A 1 117 ? 13.227 23.015 -13.270 1.00 43.84 117 GLY A C 1
ATOM 891 O O . GLY A 1 117 ? 13.964 23.633 -14.025 1.00 43.84 117 GLY A O 1
ATOM 892 N N . ASN A 1 118 ? 13.464 21.745 -12.911 1.00 49.00 118 ASN A N 1
ATOM 893 C CA . ASN A 1 118 ? 14.737 21.038 -13.126 1.00 49.00 118 ASN A CA 1
ATOM 894 C C . ASN A 1 118 ? 14.678 19.864 -14.130 1.00 49.00 118 ASN A C 1
ATOM 896 O O . ASN A 1 118 ? 15.617 19.075 -14.180 1.00 49.00 118 ASN A O 1
ATOM 900 N N . GLY A 1 119 ? 13.589 19.694 -14.890 1.00 54.19 119 GLY A N 1
ATOM 901 C CA . GLY A 1 119 ? 13.465 18.605 -15.879 1.00 54.19 119 GLY A CA 1
ATOM 902 C C . GLY A 1 119 ? 13.309 17.191 -15.291 1.00 54.19 119 GLY A C 1
ATOM 903 O O . GLY A 1 119 ? 13.552 16.207 -15.985 1.00 54.19 119 GLY A O 1
ATOM 904 N N . VAL A 1 120 ? 12.969 17.072 -13.999 1.00 55.09 120 VAL A N 1
ATOM 905 C CA . VAL A 1 120 ? 12.774 15.781 -13.317 1.00 55.09 120 VAL A CA 1
ATOM 906 C C . VAL A 1 120 ? 11.290 15.434 -13.280 1.00 55.09 120 VAL A C 1
ATOM 908 O O . VAL A 1 120 ? 10.484 16.149 -12.677 1.00 55.09 120 VAL A O 1
ATOM 911 N N . GLN A 1 121 ? 10.957 14.285 -13.863 1.00 61.06 121 GLN A N 1
ATOM 912 C CA . GLN A 1 121 ? 9.602 13.747 -13.904 1.00 61.06 121 GLN A CA 1
ATOM 913 C C . GLN A 1 121 ? 9.073 13.462 -12.489 1.00 61.06 121 GLN A C 1
ATOM 915 O O . GLN A 1 121 ? 9.807 12.971 -11.629 1.00 61.06 121 GLN A O 1
ATOM 920 N N . ARG A 1 122 ? 7.791 13.769 -12.238 1.00 63.34 122 ARG A N 1
ATOM 921 C CA . ARG A 1 122 ? 7.221 13.763 -10.875 1.00 63.34 122 ARG A CA 1
ATOM 922 C C . ARG A 1 122 ? 7.071 12.391 -10.220 1.00 63.34 122 ARG A C 1
ATOM 924 O O . ARG A 1 122 ? 6.982 12.326 -8.998 1.00 63.34 122 ARG A O 1
ATOM 931 N N . SER A 1 123 ? 7.005 11.327 -11.009 1.00 65.12 123 SER A N 1
ATOM 932 C CA . SER A 1 123 ? 6.824 9.964 -10.509 1.00 65.12 123 SER A CA 1
ATOM 933 C C . SER A 1 123 ? 8.070 9.127 -10.780 1.00 65.12 123 SER A C 1
ATOM 935 O O . SER A 1 123 ? 8.688 9.327 -11.835 1.00 65.12 123 SER A O 1
ATOM 937 N N . PRO A 1 124 ? 8.403 8.177 -9.885 1.00 68.19 124 PRO A N 1
ATOM 938 C CA . PRO A 1 124 ? 9.499 7.245 -10.103 1.00 68.19 124 PRO A CA 1
ATOM 939 C C . PRO A 1 124 ? 9.417 6.580 -11.477 1.00 68.19 124 PRO A C 1
ATOM 941 O O . PRO A 1 124 ? 8.367 6.072 -11.863 1.00 68.19 124 PRO A O 1
ATOM 944 N N . GLN A 1 125 ? 10.520 6.609 -12.222 1.00 73.75 125 GLN A N 1
ATOM 945 C CA . GLN A 1 125 ? 10.646 5.903 -13.496 1.00 73.75 125 GLN A CA 1
ATOM 946 C C . GLN A 1 125 ? 11.396 4.600 -13.228 1.00 73.75 125 GLN A C 1
ATOM 948 O O . GLN A 1 125 ? 12.620 4.556 -13.333 1.00 73.75 125 GLN A O 1
ATOM 953 N N . VAL A 1 126 ? 10.667 3.568 -12.802 1.00 73.06 126 VAL A N 1
ATOM 954 C CA . VAL A 1 126 ? 11.243 2.252 -12.507 1.00 73.06 126 VAL A CA 1
ATOM 955 C C . VAL A 1 126 ? 10.759 1.190 -13.485 1.00 73.06 126 VAL A C 1
ATOM 957 O O . VAL A 1 126 ? 9.612 1.198 -13.928 1.00 73.06 126 VAL A O 1
ATOM 960 N N . SER A 1 127 ? 11.666 0.276 -13.810 1.00 75.69 127 SER A N 1
ATOM 961 C CA . SER A 1 127 ? 11.433 -0.956 -14.552 1.00 75.69 127 SER A CA 1
ATOM 962 C C . SER A 1 127 ? 11.921 -2.161 -13.738 1.00 75.69 127 SER A C 1
ATOM 964 O O . SER A 1 127 ? 12.706 -1.993 -12.792 1.00 75.69 127 SER A O 1
ATOM 966 N N . PRO A 1 128 ? 11.498 -3.384 -14.092 1.00 72.31 128 PRO A N 1
ATOM 967 C CA . PRO A 1 128 ? 11.894 -4.585 -13.355 1.00 72.31 128 PRO A CA 1
ATOM 968 C C . PRO A 1 128 ? 13.415 -4.780 -13.272 1.00 72.31 128 PRO A C 1
ATOM 970 O O . PRO A 1 128 ? 13.952 -5.049 -12.194 1.00 72.31 128 PRO A O 1
ATOM 973 N N . ASP A 1 129 ? 14.135 -4.492 -14.360 1.00 75.00 129 ASP A N 1
ATOM 974 C CA . ASP A 1 129 ? 15.603 -4.558 -14.427 1.00 75.00 129 ASP A CA 1
ATOM 975 C C . ASP A 1 129 ? 16.302 -3.729 -13.341 1.00 75.00 129 ASP A C 1
ATOM 977 O O . ASP A 1 129 ? 17.416 -4.046 -12.905 1.00 75.00 129 ASP A O 1
ATOM 981 N N . ASN A 1 130 ? 15.676 -2.630 -12.906 1.00 78.31 130 ASN A N 1
ATOM 982 C CA . ASN A 1 130 ? 16.246 -1.758 -11.886 1.00 78.31 130 ASN A CA 1
ATOM 983 C C . ASN A 1 130 ? 16.298 -2.439 -10.516 1.00 78.31 130 ASN A C 1
ATOM 985 O O . ASN A 1 130 ? 17.234 -2.188 -9.753 1.00 78.31 130 ASN A O 1
ATOM 989 N N . PHE A 1 131 ? 15.333 -3.312 -10.221 1.00 73.50 131 PHE A N 1
ATOM 990 C CA . PHE A 1 131 ? 15.278 -4.069 -8.975 1.00 73.50 131 PHE A CA 1
ATOM 991 C C . PHE A 1 131 ? 16.090 -5.366 -9.038 1.00 73.50 131 PHE A C 1
ATOM 993 O O . PHE A 1 131 ? 16.571 -5.801 -7.995 1.00 73.50 131 PHE A O 1
ATOM 1000 N N . GLN A 1 132 ? 16.342 -5.930 -10.222 1.00 68.06 132 GLN A N 1
ATOM 1001 C CA . GLN A 1 132 ? 17.061 -7.202 -10.372 1.00 68.06 132 GLN A CA 1
ATOM 1002 C C . GLN A 1 132 ? 18.598 -7.069 -10.303 1.00 68.06 132 GLN A C 1
ATOM 1004 O O . GLN A 1 132 ? 19.276 -7.925 -9.742 1.00 68.06 132 GLN A O 1
ATOM 1009 N N . ARG A 1 133 ? 19.179 -5.968 -10.810 1.00 55.72 133 ARG A N 1
ATOM 1010 C CA . ARG A 1 133 ? 20.637 -5.800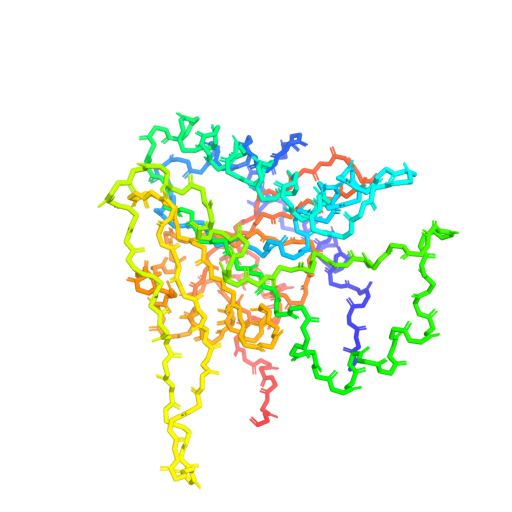 -11.057 1.00 55.72 133 ARG A CA 1
ATOM 1011 C C . ARG A 1 133 ? 21.595 -5.872 -9.850 1.00 55.72 133 ARG A C 1
ATOM 1013 O O . ARG A 1 133 ? 22.792 -5.649 -10.031 1.00 55.72 133 ARG A O 1
ATOM 1020 N N . ARG A 1 134 ? 21.133 -6.130 -8.622 1.00 50.53 134 ARG A N 1
ATOM 1021 C CA . ARG A 1 134 ? 21.990 -6.081 -7.419 1.00 50.53 134 ARG A CA 1
ATOM 1022 C C . ARG A 1 134 ? 21.817 -7.201 -6.398 1.00 50.53 134 ARG A C 1
ATOM 1024 O O . ARG A 1 134 ? 22.394 -7.079 -5.321 1.00 50.53 134 ARG A O 1
ATOM 1031 N N . SER A 1 135 ? 21.094 -8.282 -6.684 1.00 45.91 135 SER A N 1
ATOM 1032 C CA . SER A 1 135 ? 21.278 -9.476 -5.853 1.00 45.91 135 SER A CA 1
ATOM 1033 C C . SER A 1 135 ? 22.626 -10.110 -6.209 1.00 45.91 135 SER A C 1
ATOM 1035 O O . SER A 1 135 ? 22.756 -10.874 -7.159 1.00 45.91 135 SER A O 1
ATOM 1037 N N . SER A 1 136 ? 23.673 -9.759 -5.464 1.00 42.97 136 SER A N 1
ATOM 1038 C CA . SER A 1 136 ? 24.877 -10.596 -5.392 1.00 42.97 136 SER A CA 1
ATOM 1039 C C . SER A 1 136 ? 24.569 -11.969 -4.780 1.00 42.97 136 SER A C 1
ATOM 1041 O O . SER A 1 136 ? 25.357 -12.899 -4.937 1.00 42.97 136 SER A O 1
ATOM 1043 N N . ASP A 1 137 ? 23.409 -12.103 -4.132 1.00 44.62 137 ASP A N 1
ATOM 1044 C CA . ASP A 1 137 ? 22.855 -13.373 -3.696 1.00 44.62 137 ASP A CA 1
ATOM 1045 C C . ASP A 1 137 ? 22.291 -14.148 -4.881 1.00 44.62 137 ASP A C 1
ATOM 1047 O O . ASP A 1 137 ? 21.385 -13.699 -5.585 1.00 44.62 137 ASP A O 1
ATOM 1051 N N . ARG A 1 138 ? 22.793 -15.371 -5.055 1.00 40.88 138 ARG A N 1
ATOM 1052 C CA . ARG A 1 138 ? 22.303 -16.368 -6.021 1.00 40.88 138 ARG A CA 1
ATOM 1053 C C . ARG A 1 138 ? 20.889 -16.888 -5.682 1.00 40.88 138 ARG A C 1
ATOM 1055 O O . ARG A 1 138 ? 20.513 -17.957 -6.154 1.00 40.88 138 ARG A O 1
ATOM 1062 N N . HIS A 1 139 ? 20.149 -16.186 -4.821 1.00 42.44 139 HIS A N 1
ATOM 1063 C CA . HIS A 1 139 ? 18.866 -16.582 -4.231 1.00 42.44 139 HIS A CA 1
ATOM 1064 C C . HIS A 1 139 ? 17.796 -15.483 -4.316 1.00 42.44 139 HIS A C 1
ATOM 1066 O O . HIS A 1 139 ? 16.762 -15.610 -3.674 1.00 42.44 139 HIS A O 1
ATOM 1072 N N . ALA A 1 140 ? 18.007 -14.407 -5.085 1.00 49.19 140 ALA A N 1
ATOM 1073 C CA . ALA A 1 140 ? 16.868 -13.561 -5.429 1.00 49.19 140 ALA A CA 1
ATOM 1074 C C . ALA A 1 140 ? 15.896 -14.378 -6.278 1.00 49.19 140 ALA A C 1
ATOM 1076 O O . ALA A 1 140 ? 16.291 -14.913 -7.320 1.00 49.19 140 ALA A O 1
ATOM 1077 N N . ASP A 1 141 ? 14.651 -14.475 -5.814 1.00 55.94 141 ASP A N 1
ATOM 1078 C CA . ASP A 1 141 ? 13.591 -15.128 -6.565 1.00 55.94 141 ASP A CA 1
ATOM 1079 C C . ASP A 1 141 ? 13.526 -14.532 -7.979 1.00 55.94 141 ASP A C 1
ATOM 1081 O O . ASP A 1 141 ? 13.635 -13.307 -8.149 1.00 55.94 141 ASP A O 1
ATOM 1085 N N . PRO A 1 142 ? 13.379 -15.377 -9.013 1.00 63.56 142 PRO A N 1
ATOM 1086 C CA . PRO A 1 142 ? 13.243 -14.891 -10.372 1.00 63.56 142 PRO A CA 1
ATOM 1087 C C . PRO A 1 142 ? 12.028 -13.964 -10.467 1.00 63.56 142 PRO A C 1
ATOM 1089 O O . PRO A 1 142 ? 10.967 -14.229 -9.896 1.00 63.56 142 PRO A O 1
ATOM 1092 N N . MET A 1 143 ? 12.191 -12.868 -11.214 1.00 74.75 143 MET A N 1
ATOM 1093 C CA . MET A 1 143 ? 11.075 -11.996 -11.570 1.00 74.75 143 MET A CA 1
ATOM 1094 C C . MET A 1 143 ? 9.960 -12.852 -12.167 1.00 74.75 143 MET A C 1
ATOM 1096 O O . MET A 1 143 ? 10.194 -13.604 -13.113 1.00 74.75 143 MET A O 1
ATOM 1100 N N . THR A 1 144 ? 8.758 -12.723 -11.615 1.00 82.06 144 THR A N 1
ATOM 1101 C CA . THR A 1 144 ? 7.587 -13.439 -12.112 1.00 82.06 144 THR A CA 1
ATOM 1102 C C . THR A 1 144 ? 6.668 -12.457 -12.819 1.00 82.06 144 THR A C 1
ATOM 1104 O O . THR A 1 144 ? 6.289 -11.426 -12.262 1.00 82.06 144 THR A O 1
ATOM 1107 N N . GLU A 1 145 ? 6.310 -12.771 -14.057 1.00 83.44 145 GLU A N 1
ATOM 1108 C CA . GLU A 1 145 ? 5.285 -12.042 -14.796 1.00 83.44 145 GLU A CA 1
ATOM 1109 C C . GLU A 1 145 ? 3.913 -12.590 -14.419 1.00 83.44 145 GLU A C 1
ATOM 1111 O O . GLU A 1 145 ? 3.662 -13.793 -14.507 1.00 83.44 145 GLU A O 1
ATOM 1116 N N . TRP A 1 146 ? 3.006 -11.706 -14.007 1.00 79.75 146 TRP A N 1
ATOM 1117 C CA . TRP A 1 146 ? 1.605 -12.073 -13.869 1.00 79.75 146 TRP A CA 1
ATOM 1118 C C . TRP A 1 146 ? 0.873 -11.688 -15.149 1.00 79.75 146 TRP A C 1
ATOM 1120 O O . TRP A 1 146 ? 0.628 -10.510 -15.428 1.00 79.75 146 TRP A O 1
ATOM 1130 N N . LEU A 1 147 ? 0.524 -12.711 -15.921 1.00 79.81 147 LEU A N 1
ATOM 1131 C CA . LEU A 1 147 ? -0.300 -12.593 -17.112 1.00 79.81 147 LEU A CA 1
ATOM 1132 C C . LEU A 1 147 ? -1.773 -12.815 -16.756 1.00 79.81 147 LEU A C 1
ATOM 1134 O O . LEU A 1 147 ? -2.103 -13.682 -15.945 1.00 79.81 147 LEU A O 1
ATOM 1138 N N . THR A 1 148 ? -2.661 -12.047 -17.376 1.00 71.12 148 THR A N 1
ATOM 1139 C CA . THR A 1 148 ? -4.108 -12.200 -17.229 1.00 71.12 148 THR A CA 1
ATOM 1140 C C . THR A 1 148 ? -4.778 -12.338 -18.589 1.00 71.12 148 THR A C 1
ATOM 1142 O O . THR A 1 148 ? -4.431 -11.653 -19.552 1.00 71.12 148 THR A O 1
ATOM 1145 N N . ASN A 1 149 ? -5.763 -13.228 -18.665 1.00 72.69 149 ASN A N 1
ATOM 1146 C CA . ASN A 1 149 ? -6.563 -13.426 -19.864 1.00 72.69 149 ASN A CA 1
ATOM 1147 C C . ASN A 1 149 ? -7.813 -12.562 -19.761 1.00 72.69 149 ASN A C 1
ATOM 1149 O O . ASN A 1 149 ? -8.765 -12.919 -19.064 1.00 72.69 149 ASN A O 1
ATOM 1153 N N . PHE A 1 150 ? -7.828 -11.432 -20.462 1.00 71.31 150 PHE A N 1
ATOM 1154 C CA . PHE A 1 150 ? -9.070 -10.696 -20.646 1.00 71.31 150 PHE A CA 1
ATOM 1155 C C . PHE A 1 150 ? -9.895 -11.378 -21.743 1.00 71.31 150 PHE A C 1
ATOM 1157 O O . PHE A 1 150 ? -9.378 -11.722 -22.808 1.00 71.31 150 PHE A O 1
ATOM 1164 N N . GLY A 1 151 ? -11.183 -11.604 -21.472 1.00 61.56 151 GLY A N 1
ATOM 1165 C CA . GLY A 1 151 ? -12.087 -12.239 -22.431 1.00 61.56 151 GLY A CA 1
ATOM 1166 C C . GLY A 1 151 ? -12.071 -11.507 -23.777 1.00 61.56 151 GLY A C 1
ATOM 1167 O O . GLY A 1 151 ? -12.255 -10.293 -23.822 1.00 61.56 151 GLY A O 1
ATOM 1168 N N . GLY A 1 152 ? -11.837 -12.248 -24.864 1.00 64.00 152 GLY A N 1
ATOM 1169 C CA . GLY A 1 152 ? -11.765 -11.704 -26.226 1.00 64.00 152 GLY A CA 1
ATOM 1170 C C . GLY A 1 152 ? -10.356 -11.383 -26.739 1.00 64.00 152 GLY A C 1
ATOM 1171 O O . GLY A 1 152 ? -10.231 -10.935 -27.876 1.00 64.00 152 GLY A O 1
ATOM 1172 N N . GLN A 1 153 ? -9.301 -11.625 -25.955 1.00 69.69 153 GLN A N 1
ATOM 1173 C CA . GLN A 1 153 ? -7.914 -11.514 -26.420 1.00 69.69 153 GLN A CA 1
ATOM 1174 C C . GLN A 1 153 ? -7.340 -12.870 -26.848 1.00 69.69 153 GLN A C 1
ATOM 1176 O O . GLN A 1 153 ? -7.656 -13.903 -26.262 1.00 69.69 153 GLN A O 1
ATOM 1181 N N . VAL A 1 154 ? -6.495 -12.847 -27.884 1.00 72.88 154 VAL A N 1
ATOM 1182 C CA . VAL A 1 154 ? -5.806 -14.038 -28.419 1.00 72.88 154 VAL A CA 1
ATOM 1183 C C . VAL A 1 154 ? -4.618 -14.433 -27.539 1.00 72.88 154 VAL A C 1
ATOM 1185 O O . VAL A 1 154 ? -4.330 -15.618 -27.395 1.00 72.88 154 VAL A O 1
ATOM 1188 N N . GLU A 1 155 ? -3.961 -13.451 -26.921 1.00 78.50 155 GLU A N 1
ATOM 1189 C CA . GLU A 1 155 ? -2.800 -13.651 -26.055 1.00 78.50 155 GLU A CA 1
ATOM 1190 C C . GLU A 1 155 ? -3.061 -13.101 -24.643 1.00 78.50 155 GLU A C 1
ATOM 1192 O O . GLU A 1 155 ? -3.768 -12.095 -24.502 1.00 78.50 155 GLU A O 1
ATOM 1197 N N . PRO A 1 156 ? -2.493 -13.732 -23.598 1.00 78.00 156 PRO A N 1
ATOM 1198 C CA . PRO A 1 156 ? -2.519 -13.196 -22.244 1.00 78.00 156 PRO A CA 1
ATOM 1199 C C . PRO A 1 156 ? -1.893 -11.798 -22.189 1.00 78.00 156 PRO A C 1
ATOM 1201 O O . PRO A 1 156 ? -0.794 -11.576 -22.695 1.00 78.00 156 PRO A O 1
ATOM 1204 N N . THR A 1 157 ? -2.559 -10.857 -21.525 1.00 79.62 157 THR A N 1
ATOM 1205 C CA . THR A 1 157 ? -2.018 -9.513 -21.303 1.00 79.62 157 THR A CA 1
ATOM 1206 C C . THR A 1 157 ? -1.183 -9.493 -20.029 1.00 79.62 157 THR A C 1
ATOM 1208 O O . THR A 1 157 ? -1.628 -9.949 -18.974 1.00 79.62 157 THR A O 1
ATOM 1211 N N . LEU A 1 158 ? 0.015 -8.915 -20.099 1.00 81.38 158 LEU A N 1
ATOM 1212 C CA . LEU A 1 158 ? 0.825 -8.643 -18.917 1.00 81.38 158 LEU A CA 1
ATOM 1213 C C . LEU A 1 158 ? 0.106 -7.658 -17.992 1.00 81.38 158 LEU A C 1
ATOM 1215 O O . LEU A 1 158 ? -0.156 -6.517 -18.367 1.00 81.38 158 LEU A O 1
ATOM 1219 N N . ALA A 1 159 ? -0.185 -8.097 -16.769 1.00 80.44 159 ALA A N 1
ATOM 1220 C CA . ALA A 1 159 ? -0.767 -7.248 -15.742 1.00 80.44 159 ALA A CA 1
ATOM 1221 C C . ALA A 1 159 ? 0.326 -6.583 -14.901 1.00 80.44 159 ALA A C 1
ATOM 1223 O O . ALA A 1 159 ? 0.267 -5.374 -14.665 1.00 80.44 159 ALA A O 1
ATOM 1224 N N . VAL A 1 160 ? 1.318 -7.361 -14.446 1.00 84.75 160 VAL A N 1
ATOM 1225 C CA . VAL A 1 160 ? 2.390 -6.876 -13.565 1.00 84.75 160 VAL A CA 1
ATOM 1226 C C . VAL A 1 160 ? 3.679 -7.686 -13.673 1.00 84.75 160 VAL A C 1
ATOM 1228 O O . VAL A 1 160 ? 3.658 -8.863 -14.030 1.00 84.75 160 VAL A O 1
ATOM 1231 N N . HIS A 1 161 ? 4.776 -7.080 -13.226 1.00 87.88 161 HIS A N 1
ATOM 1232 C CA . HIS A 1 161 ? 5.992 -7.783 -12.823 1.00 87.88 161 HIS A CA 1
ATOM 1233 C C . HIS A 1 161 ? 6.069 -7.849 -11.297 1.00 87.88 161 HIS A C 1
ATOM 1235 O O . HIS A 1 161 ? 5.897 -6.825 -10.633 1.00 87.88 161 HIS A O 1
ATOM 1241 N N . VAL A 1 162 ? 6.356 -9.026 -10.746 1.00 88.56 162 VAL A N 1
ATOM 1242 C CA . VAL A 1 162 ? 6.480 -9.269 -9.303 1.00 88.56 162 VAL A CA 1
ATOM 1243 C C . VAL A 1 162 ? 7.914 -9.663 -8.963 1.00 88.56 162 VAL A C 1
ATOM 1245 O O . VAL A 1 162 ? 8.530 -10.480 -9.650 1.00 88.56 162 VAL A O 1
ATOM 1248 N N . PHE A 1 163 ? 8.438 -9.083 -7.887 1.00 85.69 163 PHE A N 1
ATOM 1249 C CA . PHE A 1 163 ? 9.767 -9.345 -7.351 1.00 85.69 163 PHE A CA 1
ATOM 1250 C C . PHE A 1 163 ? 9.701 -9.475 -5.828 1.00 85.69 163 PHE A C 1
ATOM 1252 O O . PHE A 1 163 ? 9.309 -8.529 -5.145 1.00 85.69 163 PHE A O 1
ATOM 1259 N N . ASN A 1 164 ? 10.132 -10.611 -5.282 1.00 86.88 164 ASN A N 1
ATOM 1260 C CA . ASN A 1 164 ? 10.335 -10.744 -3.842 1.00 86.88 164 ASN A CA 1
ATOM 1261 C C . ASN A 1 164 ? 11.717 -10.191 -3.491 1.00 86.88 164 ASN A C 1
ATOM 1263 O O . ASN A 1 164 ? 12.747 -10.751 -3.860 1.00 86.88 164 ASN A O 1
ATOM 1267 N N . MET A 1 165 ? 11.731 -9.053 -2.803 1.00 85.62 165 MET A N 1
ATOM 1268 C CA . MET A 1 165 ? 12.958 -8.440 -2.302 1.00 85.62 165 MET A CA 1
ATOM 1269 C C . MET A 1 165 ? 13.487 -9.179 -1.070 1.00 85.62 165 MET A C 1
ATOM 1271 O O . MET A 1 165 ? 14.700 -9.302 -0.917 1.00 85.62 165 MET A O 1
ATOM 1275 N N . SER A 1 166 ? 12.578 -9.674 -0.230 1.00 87.69 166 SER A N 1
ATOM 1276 C CA . SER A 1 166 ? 12.821 -10.601 0.880 1.00 87.69 166 SER A CA 1
ATOM 1277 C C . SER A 1 166 ? 11.560 -11.443 1.118 1.00 87.69 166 SER A C 1
ATOM 1279 O O . SER A 1 166 ? 10.564 -11.276 0.409 1.00 87.69 166 SER A O 1
ATOM 1281 N N . SER A 1 167 ? 11.570 -12.319 2.128 1.00 89.56 167 SER A N 1
ATOM 1282 C CA . SER A 1 167 ? 10.382 -13.073 2.556 1.00 89.56 167 SER A CA 1
ATOM 1283 C C . SER A 1 167 ? 9.229 -12.187 3.039 1.00 89.56 167 SER A C 1
ATOM 1285 O O . SER A 1 167 ? 8.084 -12.616 2.975 1.00 89.56 167 SER A O 1
ATOM 1287 N N . GLU A 1 168 ? 9.512 -10.959 3.476 1.00 95.00 168 GLU A N 1
ATOM 1288 C CA . GLU A 1 168 ? 8.538 -9.999 4.013 1.00 95.00 168 GLU A CA 1
ATOM 1289 C C . GLU A 1 168 ? 8.267 -8.831 3.056 1.00 95.00 168 GLU A C 1
ATOM 1291 O O . GLU A 1 168 ? 7.483 -7.942 3.386 1.00 95.00 168 GLU A O 1
ATOM 1296 N N . VAL A 1 169 ? 8.939 -8.767 1.901 1.00 94.88 169 VAL A N 1
ATOM 1297 C CA . VAL A 1 169 ? 8.855 -7.614 0.994 1.00 94.88 169 VAL A CA 1
ATOM 1298 C C . VAL A 1 169 ? 8.660 -8.072 -0.441 1.00 94.88 169 VAL A C 1
ATOM 1300 O O . VAL A 1 169 ? 9.581 -8.568 -1.090 1.00 94.88 169 VAL A O 1
ATOM 1303 N N . THR A 1 170 ? 7.477 -7.792 -0.976 1.00 94.69 170 THR A N 1
ATOM 1304 C CA . THR A 1 170 ? 7.134 -7.984 -2.385 1.00 94.69 170 THR A CA 1
ATOM 1305 C C . THR A 1 170 ? 7.042 -6.626 -3.073 1.00 94.69 170 THR A C 1
ATOM 1307 O O . THR A 1 170 ? 6.300 -5.742 -2.650 1.00 94.69 170 THR A O 1
ATOM 1310 N N . VAL A 1 171 ? 7.784 -6.447 -4.161 1.00 93.06 171 VAL A N 1
ATOM 1311 C CA . VAL A 1 171 ? 7.684 -5.289 -5.052 1.00 93.06 171 VAL A CA 1
ATOM 1312 C C . VAL A 1 171 ? 6.932 -5.694 -6.304 1.00 93.06 171 VAL A C 1
ATOM 1314 O O . VAL A 1 171 ? 7.198 -6.736 -6.898 1.00 93.06 171 VAL A O 1
ATOM 1317 N N . ILE A 1 172 ? 6.012 -4.840 -6.725 1.00 92.38 172 ILE A N 1
ATOM 1318 C CA . ILE A 1 172 ? 5.221 -5.020 -7.928 1.00 92.38 172 ILE A CA 1
ATOM 1319 C C . ILE A 1 172 ? 5.393 -3.791 -8.803 1.00 92.38 172 ILE A C 1
ATOM 1321 O O . ILE A 1 172 ? 5.244 -2.659 -8.346 1.00 92.38 172 ILE A O 1
ATOM 1325 N N . ILE A 1 173 ? 5.681 -4.012 -10.077 1.00 90.12 173 ILE A N 1
ATOM 1326 C CA . ILE A 1 173 ? 5.647 -2.966 -11.092 1.00 90.12 173 ILE A CA 1
ATOM 1327 C C . ILE A 1 173 ? 4.443 -3.262 -11.970 1.00 90.12 173 ILE A C 1
ATOM 1329 O O . ILE A 1 173 ? 4.423 -4.258 -12.697 1.00 90.12 173 ILE A O 1
ATOM 1333 N N . SER A 1 174 ? 3.425 -2.410 -11.862 1.00 88.44 174 SER A N 1
ATOM 1334 C CA . SER A 1 174 ? 2.239 -2.481 -12.710 1.00 88.44 174 SER A CA 1
ATOM 1335 C C . SER A 1 174 ? 2.635 -2.362 -14.177 1.00 88.44 174 SER A C 1
ATOM 1337 O O . SER A 1 174 ? 3.591 -1.659 -14.491 1.00 88.44 174 SER A O 1
ATOM 1339 N N . ALA A 1 175 ? 1.900 -3.004 -15.086 1.00 83.12 175 ALA A N 1
ATOM 1340 C CA . ALA A 1 175 ? 2.066 -2.771 -16.520 1.00 83.12 175 ALA A CA 1
ATOM 1341 C C . ALA A 1 175 ? 1.686 -1.333 -16.922 1.00 83.12 175 ALA A C 1
ATOM 1343 O O . ALA A 1 175 ? 2.197 -0.810 -17.914 1.00 83.12 175 ALA A O 1
ATOM 1344 N N . HIS A 1 176 ? 0.826 -0.672 -16.133 1.00 81.25 176 HIS A N 1
ATOM 1345 C CA . HIS A 1 176 ? 0.325 0.672 -16.420 1.00 81.25 176 HIS A CA 1
ATOM 1346 C C . HIS A 1 176 ? 0.355 1.590 -15.189 1.00 81.25 176 HIS A C 1
ATOM 1348 O O . HIS A 1 176 ? 1.288 2.377 -15.029 1.00 81.25 176 HIS A O 1
ATOM 1354 N N . GLU A 1 177 ? -0.652 1.496 -14.318 1.00 83.31 177 GLU A N 1
ATOM 1355 C CA . GLU A 1 177 ? -0.800 2.317 -13.108 1.00 83.31 177 GLU A CA 1
ATOM 1356 C C . GLU A 1 177 ? -0.965 1.433 -11.870 1.00 83.31 177 GLU A C 1
ATOM 1358 O O . GLU A 1 177 ? -1.546 0.344 -11.955 1.00 83.31 177 GLU A O 1
ATOM 1363 N N . ALA A 1 178 ? -0.467 1.896 -10.723 1.00 87.25 178 ALA A N 1
ATOM 1364 C CA . ALA A 1 178 ? -0.634 1.199 -9.451 1.00 87.25 178 ALA A CA 1
ATOM 1365 C C . ALA A 1 178 ? -2.105 1.169 -8.992 1.00 87.25 178 ALA A C 1
ATOM 1367 O O . ALA A 1 178 ? -2.570 0.138 -8.505 1.00 87.25 178 ALA A O 1
ATOM 1368 N N . ASP A 1 179 ? -2.859 2.252 -9.209 1.00 86.50 179 ASP A N 1
ATOM 1369 C CA . ASP A 1 179 ? -4.205 2.420 -8.635 1.00 86.50 179 ASP A CA 1
ATOM 1370 C C . ASP A 1 179 ? -5.222 1.369 -9.096 1.00 86.50 179 ASP A C 1
ATOM 1372 O O . ASP A 1 179 ? -5.821 0.698 -8.244 1.00 86.50 179 ASP A O 1
ATOM 1376 N N . PRO A 1 180 ? -5.396 1.128 -10.411 1.00 84.62 180 PRO A N 1
ATOM 1377 C CA . PRO A 1 180 ? -6.307 0.093 -10.890 1.00 84.62 180 PRO A CA 1
ATOM 1378 C C . PRO A 1 180 ? -5.877 -1.308 -10.446 1.00 84.62 180 PRO A C 1
ATOM 1380 O O . PRO A 1 180 ? -6.724 -2.143 -10.132 1.00 84.62 180 PRO A O 1
ATOM 1383 N N . LEU A 1 181 ? -4.567 -1.560 -10.384 1.00 88.56 181 LEU A N 1
ATOM 1384 C CA . LEU A 1 181 ? -4.020 -2.841 -9.956 1.00 88.56 181 LEU A CA 1
ATOM 1385 C C . LEU A 1 181 ? -4.318 -3.113 -8.479 1.00 88.56 181 LEU A C 1
ATOM 1387 O O . LEU A 1 181 ? -4.805 -4.195 -8.152 1.00 88.56 181 LEU A O 1
ATOM 1391 N N . ILE A 1 182 ? -4.038 -2.154 -7.592 1.00 91.94 182 ILE A N 1
ATOM 1392 C CA . ILE A 1 182 ? -4.308 -2.282 -6.156 1.00 91.94 182 ILE A CA 1
ATOM 1393 C C . ILE A 1 182 ? -5.813 -2.479 -5.934 1.00 91.94 182 ILE A C 1
ATOM 1395 O O . ILE A 1 182 ? -6.221 -3.383 -5.200 1.00 91.94 182 ILE A O 1
ATOM 1399 N N . ALA A 1 183 ? -6.655 -1.700 -6.616 1.00 88.50 183 ALA A N 1
ATOM 1400 C CA . ALA A 1 183 ? -8.105 -1.823 -6.504 1.00 88.50 183 ALA A CA 1
ATOM 1401 C C . ALA A 1 183 ? -8.635 -3.181 -6.997 1.00 88.50 183 ALA A C 1
ATOM 1403 O O . ALA A 1 183 ? -9.476 -3.790 -6.337 1.00 88.50 183 ALA A O 1
ATOM 1404 N N . ALA A 1 184 ? -8.141 -3.692 -8.127 1.00 87.38 184 ALA A N 1
ATOM 1405 C CA . ALA A 1 184 ? -8.541 -5.005 -8.631 1.00 87.38 184 ALA A CA 1
ATOM 1406 C C . ALA A 1 184 ? -8.049 -6.140 -7.717 1.00 87.38 184 ALA A C 1
ATOM 1408 O O . ALA A 1 184 ? -8.822 -7.022 -7.341 1.00 87.38 184 ALA A O 1
ATOM 1409 N N . SER A 1 185 ? -6.785 -6.085 -7.300 1.00 90.06 185 SER A N 1
ATOM 1410 C CA . SER A 1 185 ? -6.141 -7.122 -6.484 1.00 90.06 185 SER A CA 1
ATOM 1411 C C . SER A 1 185 ? -6.786 -7.257 -5.102 1.00 90.06 185 SER A C 1
ATOM 1413 O O . SER A 1 185 ? -7.037 -8.364 -4.629 1.00 90.06 185 SER A O 1
ATOM 1415 N N . THR A 1 186 ? -7.144 -6.137 -4.469 1.00 90.12 186 THR A N 1
ATOM 1416 C CA . THR A 1 186 ? -7.841 -6.137 -3.168 1.00 90.12 186 THR A CA 1
ATOM 1417 C C . THR A 1 186 ? -9.263 -6.698 -3.256 1.00 90.12 186 THR A C 1
ATOM 1419 O O . THR A 1 186 ? -9.726 -7.336 -2.312 1.00 90.12 186 THR A O 1
ATOM 1422 N N . ARG A 1 187 ? -9.953 -6.556 -4.398 1.00 87.75 187 ARG A N 1
ATOM 1423 C CA . ARG A 1 187 ? -11.253 -7.218 -4.637 1.00 87.75 187 ARG A CA 1
ATOM 1424 C C . ARG A 1 187 ? -11.122 -8.731 -4.788 1.00 87.75 187 ARG A C 1
ATOM 1426 O O . ARG A 1 187 ? -11.990 -9.457 -4.310 1.00 87.75 187 ARG A O 1
ATOM 1433 N N . VAL A 1 188 ? -10.052 -9.193 -5.433 1.00 88.50 188 VAL A N 1
ATOM 1434 C CA . VAL A 1 188 ? -9.736 -10.625 -5.571 1.00 88.50 188 VAL A CA 1
ATOM 1435 C C . VAL A 1 188 ? -9.209 -11.213 -4.253 1.00 88.50 188 VAL A C 1
ATOM 1437 O O . VAL A 1 188 ? -9.379 -12.401 -4.001 1.00 88.50 188 VAL A O 1
ATOM 1440 N N . GLY A 1 189 ? -8.618 -10.385 -3.386 1.00 91.06 189 GLY A N 1
ATOM 1441 C CA . GLY A 1 189 ? -8.037 -10.804 -2.107 1.00 91.06 189 GLY A CA 1
ATOM 1442 C C . GLY A 1 189 ? -6.606 -11.337 -2.226 1.00 91.06 189 GLY A C 1
ATOM 1443 O O . GLY A 1 189 ? -6.123 -12.009 -1.316 1.00 91.06 189 GLY A O 1
ATOM 1444 N N . VAL A 1 190 ? -5.920 -11.062 -3.340 1.00 92.00 190 VAL A N 1
ATOM 1445 C CA . VAL A 1 190 ? -4.519 -11.445 -3.577 1.00 92.00 190 VAL A CA 1
ATOM 1446 C C . VAL A 1 190 ? -3.829 -10.360 -4.396 1.00 92.00 190 VAL A C 1
ATOM 1448 O O . VAL A 1 190 ? -4.381 -9.905 -5.395 1.00 92.00 190 VAL A O 1
ATOM 1451 N N . ILE A 1 191 ? -2.608 -9.983 -4.012 1.00 91.62 191 ILE A N 1
ATOM 1452 C CA . ILE A 1 191 ? -1.770 -9.022 -4.735 1.00 91.62 191 ILE A CA 1
ATOM 1453 C C . ILE A 1 191 ? -0.335 -9.554 -4.852 1.00 91.62 191 ILE A C 1
ATOM 1455 O O . ILE A 1 191 ? 0.326 -9.806 -3.851 1.00 91.62 191 ILE A O 1
ATOM 1459 N N . GLY A 1 192 ? 0.142 -9.791 -6.079 1.00 86.50 192 GLY A N 1
ATOM 1460 C CA . GLY A 1 192 ? 1.493 -10.329 -6.315 1.00 86.50 192 GLY A CA 1
ATOM 1461 C C . GLY A 1 192 ? 1.785 -11.645 -5.581 1.00 86.50 192 GLY A C 1
ATOM 1462 O O . GLY A 1 192 ? 2.893 -11.837 -5.098 1.00 86.50 192 GLY A O 1
ATOM 1463 N N . GLY A 1 193 ? 0.780 -12.516 -5.434 1.00 88.25 193 GLY A N 1
ATOM 1464 C CA . GLY A 1 193 ? 0.885 -13.774 -4.681 1.00 88.25 193 GLY A CA 1
ATOM 1465 C C . GLY A 1 193 ? 0.678 -13.645 -3.165 1.00 88.25 193 GLY A C 1
ATOM 1466 O O . GLY A 1 193 ? 0.508 -14.658 -2.491 1.00 88.25 193 GLY A O 1
ATOM 1467 N N . VAL A 1 194 ? 0.611 -12.426 -2.624 1.00 92.94 194 VAL A N 1
ATOM 1468 C CA . VAL A 1 194 ? 0.348 -12.173 -1.201 1.00 92.94 194 VAL A CA 1
ATOM 1469 C C . VAL A 1 194 ? -1.156 -12.136 -0.955 1.00 92.94 194 VAL A C 1
ATOM 1471 O O . VAL A 1 194 ? -1.880 -11.359 -1.582 1.00 92.94 194 VAL A O 1
ATOM 1474 N N . ARG A 1 195 ? -1.646 -12.970 -0.032 1.00 95.44 195 ARG A N 1
ATOM 1475 C CA . ARG A 1 195 ? -3.062 -12.987 0.361 1.00 95.44 195 ARG A CA 1
ATOM 1476 C C . ARG A 1 195 ? -3.407 -11.725 1.149 1.00 95.44 195 ARG A C 1
ATOM 1478 O O . ARG A 1 195 ? -2.750 -11.414 2.134 1.00 95.44 195 ARG A O 1
ATOM 1485 N N . VAL A 1 196 ? -4.482 -11.053 0.759 1.00 94.88 196 VAL A N 1
ATOM 1486 C CA . VAL A 1 196 ? -5.004 -9.855 1.422 1.00 94.88 196 VAL A CA 1
ATOM 1487 C C . VAL A 1 196 ? -6.295 -10.224 2.142 1.00 94.88 196 VAL A C 1
ATOM 1489 O O . VAL A 1 196 ? -7.283 -10.592 1.509 1.00 94.88 196 VAL A O 1
ATOM 1492 N N . GLN A 1 197 ? -6.281 -10.141 3.471 1.00 94.88 197 GLN A N 1
ATOM 1493 C CA . GLN A 1 197 ? -7.476 -10.263 4.309 1.00 94.88 197 GLN A CA 1
ATOM 1494 C C . GLN A 1 197 ? -7.882 -8.858 4.745 1.00 94.88 197 GLN A C 1
ATOM 1496 O O . GLN A 1 197 ? -7.053 -8.141 5.299 1.00 94.88 197 GLN A O 1
ATOM 1501 N N . GLY A 1 198 ? -9.110 -8.437 4.435 1.00 92.00 198 GLY A N 1
ATOM 1502 C CA . GLY A 1 198 ? -9.490 -7.026 4.533 1.00 92.00 198 GLY A CA 1
ATOM 1503 C C . GLY A 1 198 ? -9.363 -6.445 5.938 1.00 92.00 198 GLY A C 1
ATOM 1504 O O . GLY A 1 198 ? -8.785 -5.374 6.105 1.00 92.00 198 GLY A O 1
ATOM 1505 N N . ASP A 1 199 ? -9.791 -7.196 6.947 1.00 95.69 199 ASP A N 1
ATOM 1506 C CA . ASP A 1 199 ? -9.692 -6.864 8.372 1.00 95.69 199 ASP A CA 1
ATOM 1507 C C . ASP A 1 199 ? -8.252 -6.859 8.912 1.00 95.69 199 ASP A C 1
ATOM 1509 O O . ASP A 1 199 ? -7.979 -6.236 9.936 1.00 95.69 199 ASP A O 1
ATOM 1513 N N . ARG A 1 200 ? -7.318 -7.503 8.205 1.00 96.94 200 ARG A N 1
ATOM 1514 C CA . ARG A 1 200 ? -5.891 -7.605 8.551 1.00 96.94 200 ARG A CA 1
ATOM 1515 C C . ARG A 1 200 ? -4.985 -6.849 7.577 1.00 96.94 200 ARG A C 1
ATOM 1517 O O . ARG A 1 200 ? -3.770 -7.052 7.586 1.00 96.94 200 ARG A O 1
ATOM 1524 N N . ALA A 1 201 ? -5.546 -5.996 6.724 1.00 97.12 201 ALA A N 1
ATOM 1525 C CA . ALA A 1 201 ? -4.801 -5.274 5.703 1.00 97.12 201 ALA A CA 1
ATOM 1526 C C . ALA A 1 201 ? -4.889 -3.760 5.887 1.00 97.12 201 ALA A C 1
ATOM 1528 O O . ALA A 1 201 ? -5.926 -3.195 6.249 1.00 97.12 201 ALA A O 1
ATOM 1529 N N . ALA A 1 202 ? -3.785 -3.096 5.558 1.00 96.62 202 ALA A N 1
ATOM 1530 C CA . ALA A 1 202 ? -3.701 -1.650 5.472 1.00 96.62 202 ALA A CA 1
ATOM 1531 C C . ALA A 1 202 ? -3.227 -1.205 4.086 1.00 96.62 202 ALA A C 1
ATOM 1533 O O . ALA A 1 202 ? -2.464 -1.904 3.420 1.00 96.62 202 ALA A O 1
ATOM 1534 N N . LEU A 1 203 ? -3.665 -0.017 3.674 1.00 95.81 203 LEU A N 1
ATOM 1535 C CA . LEU A 1 203 ? -3.215 0.647 2.454 1.00 95.81 203 LEU A CA 1
ATOM 1536 C C . LEU A 1 203 ? -2.645 2.018 2.799 1.00 95.81 203 LEU A C 1
ATOM 1538 O O . LEU A 1 203 ? -3.319 2.836 3.431 1.00 95.81 203 LEU A O 1
ATOM 1542 N N . ALA A 1 204 ? -1.424 2.278 2.345 1.00 94.12 204 ALA A N 1
ATOM 1543 C CA . ALA A 1 204 ? -0.785 3.576 2.435 1.00 94.12 204 ALA A CA 1
ATOM 1544 C C . ALA A 1 204 ? -0.666 4.210 1.047 1.00 94.12 204 ALA A C 1
ATOM 1546 O O . ALA A 1 204 ? -0.091 3.623 0.130 1.00 94.12 204 ALA A O 1
ATOM 1547 N N . SER A 1 205 ? -1.173 5.430 0.906 1.00 91.06 205 SER A N 1
ATOM 1548 C CA . SER A 1 205 ? -1.021 6.232 -0.308 1.00 91.06 205 SER A CA 1
ATOM 1549 C C . SER A 1 205 ? -1.159 7.718 0.023 1.00 91.06 205 SER A C 1
ATOM 1551 O O . SER A 1 205 ? -1.795 8.097 1.011 1.00 91.06 205 SER A O 1
ATOM 1553 N N . ARG A 1 206 ? -0.545 8.580 -0.797 1.00 85.81 206 ARG A N 1
ATOM 1554 C CA . ARG A 1 206 ? -0.868 10.019 -0.796 1.00 85.81 206 ARG A CA 1
ATOM 1555 C C . ARG A 1 206 ? -2.043 10.343 -1.717 1.00 85.81 206 ARG A C 1
ATOM 1557 O O . ARG A 1 206 ? -2.582 11.450 -1.633 1.00 85.81 206 ARG A O 1
ATOM 1564 N N . ASP A 1 207 ? -2.416 9.413 -2.588 1.00 80.75 207 ASP A N 1
ATOM 1565 C CA . ASP A 1 207 ? -3.623 9.511 -3.387 1.00 80.75 207 ASP A CA 1
ATOM 1566 C C . ASP A 1 207 ? -4.843 9.190 -2.521 1.00 80.75 207 ASP A C 1
ATOM 1568 O O . ASP A 1 207 ? -4.886 8.193 -1.800 1.00 80.75 207 ASP A O 1
ATOM 1572 N N . ALA A 1 208 ? -5.828 10.077 -2.566 1.00 72.12 208 ALA A N 1
ATOM 1573 C CA . ALA A 1 208 ? -7.058 9.911 -1.812 1.00 72.12 208 ALA A CA 1
ATOM 1574 C C . ALA A 1 208 ? -8.164 9.232 -2.631 1.00 72.12 208 ALA A C 1
ATOM 1576 O O . ALA A 1 208 ? -9.210 8.908 -2.070 1.00 72.12 208 ALA A O 1
ATOM 1577 N N . ASP A 1 209 ? -7.935 8.950 -3.917 1.00 74.06 209 ASP A N 1
ATOM 1578 C CA . ASP A 1 209 ? -8.891 8.222 -4.755 1.00 74.06 209 ASP A CA 1
ATOM 1579 C C . ASP A 1 209 ? -9.171 6.809 -4.194 1.00 74.06 209 ASP A C 1
ATOM 1581 O O . ASP A 1 209 ? -10.297 6.309 -4.275 1.00 74.06 209 ASP A O 1
ATOM 1585 N N . TYR A 1 210 ? -8.208 6.203 -3.489 1.00 74.44 210 TYR A N 1
ATOM 1586 C CA . TYR A 1 210 ? -8.374 4.899 -2.838 1.00 74.44 210 TYR A CA 1
ATOM 1587 C C . TYR A 1 210 ? -9.470 4.843 -1.773 1.00 74.44 210 TYR A C 1
ATOM 1589 O O . TYR A 1 210 ? -10.044 3.774 -1.567 1.00 74.44 210 TYR A O 1
ATOM 1597 N N . PHE A 1 211 ? -9.796 5.966 -1.125 1.00 67.12 211 PHE A N 1
ATOM 1598 C CA . PHE A 1 211 ? -10.906 6.021 -0.169 1.00 67.12 211 PHE A CA 1
ATOM 1599 C C . PHE A 1 211 ? -12.259 5.744 -0.823 1.00 67.12 211 PHE A C 1
ATOM 1601 O O . PHE A 1 211 ? -13.175 5.251 -0.179 1.00 67.12 211 PHE A O 1
ATOM 1608 N N . MET A 1 212 ? -12.378 6.060 -2.110 1.00 65.19 212 MET A N 1
ATOM 1609 C CA . MET A 1 212 ? -13.607 5.886 -2.878 1.00 65.19 212 MET A CA 1
ATOM 1610 C C . MET A 1 212 ? -13.635 4.546 -3.620 1.00 65.19 212 MET A C 1
ATOM 1612 O O . MET A 1 212 ? -14.696 4.066 -4.012 1.00 65.19 212 MET A O 1
ATOM 1616 N N . MET A 1 213 ? -12.464 3.954 -3.870 1.00 72.69 213 MET A N 1
ATOM 1617 C CA . MET A 1 213 ? -12.329 2.765 -4.716 1.00 72.69 213 MET A CA 1
ATOM 1618 C C . MET A 1 213 ? -12.339 1.448 -3.934 1.00 72.69 213 MET A C 1
ATOM 1620 O O . MET A 1 213 ? -12.760 0.422 -4.482 1.00 72.69 213 MET A O 1
ATOM 1624 N N . ILE A 1 214 ? -11.850 1.466 -2.691 1.00 86.75 214 ILE A N 1
ATOM 1625 C CA . ILE A 1 214 ? -11.601 0.273 -1.877 1.00 86.75 214 ILE A CA 1
ATOM 1626 C C . ILE A 1 214 ? -12.234 0.497 -0.506 1.00 86.75 214 ILE A C 1
ATOM 1628 O O . ILE A 1 214 ? -11.739 1.322 0.262 1.00 86.75 214 ILE A O 1
ATOM 1632 N N . GLY A 1 215 ? -13.307 -0.238 -0.213 1.00 87.12 215 GLY A N 1
ATOM 1633 C CA . GLY A 1 215 ? -13.983 -0.169 1.081 1.00 87.12 215 GLY A CA 1
ATOM 1634 C C . GLY A 1 215 ? -13.272 -0.956 2.184 1.00 87.12 215 GLY A C 1
ATOM 1635 O O . GLY A 1 215 ? -12.281 -1.666 1.932 1.00 87.12 215 GLY A O 1
ATOM 1636 N N . SER A 1 216 ? -13.765 -0.811 3.416 1.00 91.00 216 SER A N 1
ATOM 1637 C CA . SER A 1 216 ? -13.182 -1.448 4.605 1.00 91.00 216 SER A CA 1
ATOM 1638 C C . SER A 1 216 ? -13.203 -2.976 4.533 1.00 91.00 216 SER A C 1
ATOM 1640 O O . SER A 1 216 ? -12.294 -3.627 5.047 1.00 91.00 216 SER A O 1
ATOM 1642 N N . GLU A 1 217 ? -14.157 -3.554 3.793 1.00 91.19 217 GLU A N 1
ATOM 1643 C CA . GLU A 1 217 ? -14.300 -5.000 3.621 1.00 91.19 217 GLU A CA 1
ATOM 1644 C C . GLU A 1 217 ? -13.132 -5.626 2.844 1.00 91.19 217 GLU A C 1
ATOM 1646 O O . GLU A 1 217 ? -12.901 -6.834 2.905 1.00 91.19 217 GLU A O 1
ATOM 1651 N N . ARG A 1 218 ? -12.404 -4.809 2.074 1.00 93.00 218 ARG A N 1
ATOM 1652 C CA . ARG A 1 218 ? -11.263 -5.244 1.252 1.00 93.00 218 ARG A CA 1
ATOM 1653 C C . ARG A 1 218 ? -9.928 -4.866 1.854 1.00 93.00 218 ARG A C 1
ATOM 1655 O O . ARG A 1 218 ? -8.973 -5.622 1.712 1.00 93.00 218 ARG A O 1
ATOM 1662 N N . VAL A 1 219 ? -9.865 -3.703 2.490 1.00 94.38 219 VAL A N 1
ATOM 1663 C CA . VAL A 1 219 ? -8.718 -3.227 3.260 1.00 94.38 219 VAL A CA 1
ATOM 1664 C C . VAL A 1 219 ? -9.283 -2.304 4.330 1.00 94.38 219 VAL A C 1
ATOM 1666 O O . VAL A 1 219 ? -9.837 -1.261 3.988 1.00 94.38 219 VAL A O 1
ATOM 1669 N N . ARG A 1 220 ? -9.128 -2.633 5.607 1.00 94.44 220 ARG A N 1
ATOM 1670 C CA . ARG A 1 220 ? -9.742 -1.885 6.709 1.00 94.44 220 ARG A CA 1
ATOM 1671 C C . ARG A 1 220 ? -9.003 -0.598 7.037 1.00 94.44 220 ARG A C 1
ATOM 1673 O O . ARG A 1 220 ? -9.620 0.450 7.195 1.00 94.44 220 ARG A O 1
ATOM 1680 N N . TYR A 1 221 ? -7.677 -0.648 7.106 1.00 95.50 221 TYR A N 1
ATOM 1681 C CA . TYR A 1 221 ? -6.899 0.484 7.608 1.00 95.50 221 TYR A CA 1
ATOM 1682 C C . TYR A 1 221 ? -6.334 1.345 6.480 1.00 95.50 221 TYR A C 1
ATOM 1684 O O . TYR A 1 221 ? -5.946 0.853 5.414 1.00 95.50 221 TYR A O 1
ATOM 1692 N N . ARG A 1 222 ? -6.270 2.658 6.702 1.00 93.56 222 ARG A N 1
ATOM 1693 C CA . ARG A 1 222 ? -5.664 3.615 5.770 1.00 93.56 222 ARG A CA 1
ATOM 1694 C C . ARG A 1 222 ? -4.549 4.385 6.453 1.00 93.56 222 ARG A C 1
ATOM 1696 O O . ARG A 1 222 ? -4.740 4.926 7.539 1.00 93.56 222 ARG A O 1
ATOM 1703 N N . ILE A 1 223 ? -3.403 4.467 5.788 1.00 93.88 223 ILE A N 1
ATOM 1704 C CA . ILE A 1 223 ? -2.288 5.317 6.193 1.00 93.88 223 ILE A CA 1
ATOM 1705 C C . ILE A 1 223 ? -2.172 6.467 5.204 1.00 93.88 223 ILE A C 1
ATOM 1707 O O . ILE A 1 223 ? -1.917 6.259 4.019 1.00 93.88 223 ILE A O 1
ATOM 1711 N N . ILE A 1 224 ? -2.313 7.691 5.703 1.00 90.06 224 ILE A N 1
ATOM 1712 C CA . ILE A 1 224 ? -2.324 8.885 4.861 1.00 90.06 224 ILE A CA 1
ATOM 1713 C C . ILE A 1 224 ? -1.232 9.848 5.289 1.00 90.06 224 ILE A C 1
ATOM 1715 O O . ILE A 1 224 ? -1.377 10.565 6.287 1.00 90.06 224 ILE A O 1
ATOM 1719 N N . PRO A 1 225 ? -0.147 9.932 4.516 1.00 88.31 225 PRO A N 1
ATOM 1720 C CA . PRO A 1 225 ? 0.839 10.977 4.698 1.00 88.31 225 PRO A CA 1
ATOM 1721 C C . PRO A 1 225 ? 0.327 12.313 4.164 1.00 88.31 225 PRO A C 1
ATOM 1723 O O . PRO A 1 225 ? -0.024 12.443 2.991 1.00 88.31 225 PRO A O 1
ATOM 1726 N N . SER A 1 226 ? 0.377 13.344 5.001 1.00 82.94 226 SER A N 1
ATOM 1727 C CA . SER A 1 226 ? 0.144 14.728 4.606 1.00 82.94 226 SER A CA 1
ATOM 1728 C C . SER A 1 226 ? 1.451 15.509 4.609 1.00 82.94 226 SER A C 1
ATOM 1730 O O . SER A 1 226 ? 2.008 15.825 5.660 1.00 82.94 226 SER A O 1
ATOM 1732 N N . VAL A 1 227 ? 1.917 15.893 3.419 1.00 76.88 227 VAL A N 1
ATOM 1733 C CA . VAL A 1 227 ? 3.103 16.755 3.275 1.00 76.88 227 VAL A CA 1
ATOM 1734 C C . VAL A 1 227 ? 2.854 18.134 3.894 1.00 76.88 227 VAL A C 1
ATOM 1736 O O . VAL A 1 227 ? 3.726 18.678 4.567 1.00 76.88 227 VAL A O 1
ATOM 1739 N N . LYS A 1 228 ? 1.644 18.682 3.711 1.00 77.31 228 LYS A N 1
ATOM 1740 C CA . LYS A 1 228 ? 1.253 20.000 4.232 1.00 77.31 228 LYS A CA 1
ATOM 1741 C C . LYS A 1 228 ? 1.299 20.046 5.758 1.00 77.31 228 LYS A C 1
ATOM 1743 O O . LYS A 1 228 ? 1.790 21.016 6.323 1.00 77.31 228 LYS A O 1
ATOM 1748 N N . HIS A 1 229 ? 0.780 19.006 6.405 1.00 77.88 229 HIS A N 1
ATOM 1749 C CA . HIS A 1 229 ? 0.650 18.950 7.860 1.00 77.88 229 HIS A CA 1
ATOM 1750 C C . HIS A 1 229 ? 1.809 18.214 8.544 1.00 77.88 229 HIS A C 1
ATOM 1752 O O . HIS A 1 229 ? 1.842 18.163 9.767 1.00 77.88 229 HIS A O 1
ATOM 1758 N N . ARG A 1 230 ? 2.766 17.678 7.767 1.00 85.25 230 ARG A N 1
ATOM 1759 C CA . ARG A 1 230 ? 3.924 16.904 8.251 1.00 85.25 230 ARG A CA 1
ATOM 1760 C C . ARG A 1 230 ? 3.525 15.803 9.236 1.00 85.25 230 ARG A C 1
ATOM 1762 O O . ARG A 1 230 ? 4.166 15.607 10.262 1.00 85.25 230 ARG A O 1
ATOM 1769 N N . VAL A 1 231 ? 2.441 15.113 8.909 1.00 89.88 231 VAL A N 1
ATOM 1770 C CA . VAL A 1 231 ? 1.855 14.064 9.741 1.00 89.88 231 VAL A CA 1
ATOM 1771 C C . VAL A 1 231 ? 1.409 12.912 8.861 1.00 89.88 231 VAL A C 1
ATOM 1773 O O . VAL A 1 231 ? 0.984 13.112 7.722 1.00 89.88 231 VAL A O 1
ATOM 1776 N N . VAL A 1 232 ? 1.485 11.709 9.406 1.00 91.81 232 VAL A N 1
ATOM 1777 C CA . VAL A 1 232 ? 0.914 10.493 8.848 1.00 91.81 232 VAL A CA 1
ATOM 1778 C C . VAL A 1 232 ? -0.240 10.068 9.739 1.00 91.81 232 VAL A C 1
ATOM 1780 O O . VAL A 1 232 ? -0.054 9.870 10.936 1.00 91.81 232 VAL A O 1
ATOM 1783 N N . ARG A 1 233 ? -1.440 9.958 9.172 1.00 92.88 233 ARG A N 1
ATOM 1784 C CA . ARG A 1 233 ? -2.643 9.548 9.906 1.00 92.88 233 ARG A CA 1
ATOM 1785 C C . ARG A 1 233 ? -2.928 8.076 9.664 1.00 92.88 233 ARG A C 1
ATOM 1787 O O . ARG A 1 233 ? -2.825 7.636 8.522 1.00 92.88 233 ARG A O 1
ATOM 1794 N N . VAL A 1 234 ? -3.303 7.358 10.716 1.00 95.44 234 VAL A N 1
ATOM 1795 C CA . VAL A 1 234 ? -3.803 5.980 10.646 1.00 95.44 234 VAL A CA 1
ATOM 1796 C C . VAL A 1 234 ? -5.293 6.011 10.923 1.00 95.44 234 VAL A C 1
ATOM 1798 O O . VAL A 1 234 ? -5.719 6.562 11.936 1.00 95.44 234 VAL A O 1
ATOM 1801 N N . ILE A 1 235 ? -6.072 5.452 10.007 1.00 93.25 235 ILE A N 1
ATOM 1802 C CA . ILE A 1 235 ? -7.528 5.541 10.022 1.00 93.25 235 ILE A CA 1
ATOM 1803 C C . ILE A 1 235 ? -8.127 4.147 9.926 1.00 93.25 235 ILE A C 1
ATOM 1805 O O . ILE A 1 235 ? -7.682 3.345 9.103 1.00 93.25 235 ILE A O 1
ATOM 1809 N N . ASP A 1 236 ? -9.144 3.889 10.739 1.00 94.12 236 ASP A N 1
ATOM 1810 C CA . ASP A 1 236 ? -10.025 2.736 10.602 1.00 94.12 236 ASP A CA 1
ATOM 1811 C C . ASP A 1 236 ? -11.204 3.094 9.691 1.00 94.12 236 ASP A C 1
ATOM 1813 O O . ASP A 1 236 ? -12.074 3.893 10.049 1.00 94.12 236 ASP A O 1
ATOM 1817 N N . LEU A 1 237 ? -11.214 2.533 8.481 1.00 90.62 237 LEU A N 1
ATOM 1818 C CA . LEU A 1 237 ? -12.251 2.830 7.501 1.00 90.62 237 LEU A CA 1
ATOM 1819 C C . LEU A 1 237 ? -13.593 2.184 7.870 1.00 90.62 237 LEU A C 1
ATOM 1821 O O . LEU A 1 237 ? -14.625 2.731 7.498 1.00 90.62 237 LEU A O 1
ATOM 1825 N N . GLU A 1 238 ? -13.601 1.083 8.629 1.00 92.25 238 GLU A N 1
ATOM 1826 C CA . GLU A 1 238 ? -14.845 0.426 9.063 1.00 92.25 238 GLU A CA 1
ATOM 1827 C C . GLU A 1 238 ? -15.676 1.372 9.938 1.00 92.25 238 GLU A C 1
ATOM 1829 O O . GLU A 1 238 ? -16.888 1.489 9.767 1.00 92.25 238 GLU A O 1
ATOM 1834 N N . ILE A 1 239 ? -15.011 2.116 10.827 1.00 91.69 239 ILE A N 1
ATOM 1835 C CA . ILE A 1 239 ? -15.664 3.098 11.697 1.00 91.69 239 ILE A CA 1
ATOM 1836 C C . ILE A 1 239 ? -16.258 4.249 10.868 1.00 91.69 239 ILE A C 1
ATOM 1838 O O . ILE A 1 239 ? -17.392 4.657 11.115 1.00 91.69 239 ILE A O 1
ATOM 1842 N N . LEU A 1 240 ? -15.537 4.751 9.857 1.00 85.50 240 LEU A N 1
ATOM 1843 C CA . LEU A 1 240 ? -16.055 5.801 8.966 1.00 85.50 240 LEU A CA 1
ATOM 1844 C C . LEU A 1 240 ? -17.245 5.322 8.126 1.00 85.50 240 LEU A C 1
ATOM 1846 O O . LEU A 1 240 ? -18.229 6.049 7.968 1.00 85.50 240 LEU A O 1
ATOM 1850 N N . GLU A 1 241 ? -17.166 4.111 7.580 1.00 85.19 241 GLU A N 1
ATOM 1851 C CA . GLU A 1 241 ? -18.230 3.532 6.757 1.00 85.19 241 GLU A CA 1
ATOM 1852 C C . GLU A 1 241 ? -19.481 3.221 7.585 1.00 85.19 241 GLU A C 1
ATOM 1854 O O . GLU A 1 241 ? -20.590 3.528 7.148 1.00 85.19 241 GLU A O 1
ATOM 1859 N N . GLY A 1 242 ? -19.315 2.712 8.810 1.00 84.31 242 GLY A N 1
ATOM 1860 C CA . GLY A 1 242 ? -20.418 2.419 9.729 1.00 84.31 242 GLY A CA 1
ATOM 1861 C C . GLY A 1 242 ? -21.256 3.642 10.123 1.00 84.31 242 GLY A C 1
ATOM 1862 O O . GLY A 1 242 ? -22.421 3.494 10.481 1.00 84.31 242 GLY A O 1
ATOM 1863 N N . GLN A 1 243 ? -20.704 4.854 10.003 1.00 80.00 243 GLN A N 1
ATOM 1864 C CA . GLN A 1 243 ? -21.411 6.117 10.264 1.00 80.00 243 GLN A CA 1
ATOM 1865 C C . GLN A 1 243 ? -22.098 6.702 9.013 1.00 80.00 243 GLN A C 1
ATOM 1867 O O . GLN A 1 243 ? -22.632 7.813 9.055 1.00 80.00 243 GLN A O 1
ATOM 1872 N N . GLY A 1 244 ? -22.061 5.994 7.874 1.00 69.44 244 GLY A N 1
ATOM 1873 C CA . GLY A 1 244 ? -22.603 6.471 6.595 1.00 69.44 244 GLY A CA 1
ATOM 1874 C C . GLY A 1 244 ? -21.854 7.682 6.025 1.00 69.44 244 GLY A C 1
ATOM 187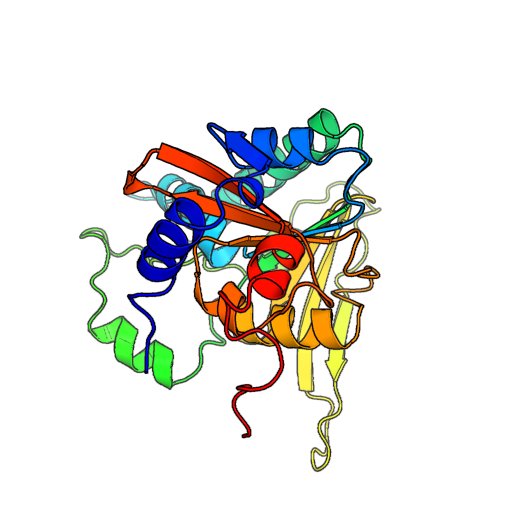5 O O . GLY A 1 244 ? -22.386 8.404 5.182 1.00 69.44 244 GLY A O 1
ATOM 1876 N N . LYS A 1 245 ? -20.634 7.933 6.515 1.00 64.44 245 LYS A N 1
ATOM 1877 C CA . LYS A 1 245 ? -19.824 9.126 6.230 1.00 64.44 245 LYS A CA 1
ATOM 1878 C C . LYS A 1 245 ? -18.898 8.982 5.032 1.00 64.44 245 LYS A C 1
ATOM 1880 O O . LYS A 1 245 ? -18.409 9.973 4.501 1.00 64.44 245 LYS A O 1
ATOM 1885 N N . PHE A 1 246 ? -18.703 7.756 4.559 1.00 64.00 246 PHE A N 1
ATOM 1886 C CA . PHE A 1 246 ? -18.007 7.484 3.312 1.00 64.00 246 PHE A CA 1
ATOM 1887 C C . PHE A 1 246 ? -18.947 6.789 2.322 1.00 64.00 246 PHE A C 1
ATOM 1889 O O . PHE A 1 246 ? -19.590 5.804 2.687 1.00 64.00 246 PHE A O 1
ATOM 1896 N N . PRO A 1 247 ? -19.042 7.253 1.062 1.00 52.66 247 PRO A N 1
ATOM 1897 C CA . PRO A 1 247 ? -19.746 6.525 0.009 1.00 52.66 247 PRO A CA 1
ATOM 1898 C C . PRO A 1 247 ? -18.940 5.265 -0.348 1.00 52.66 247 PRO A C 1
ATOM 1900 O O . PRO A 1 247 ? -18.148 5.254 -1.285 1.00 52.66 247 PRO A O 1
ATOM 1903 N N . GLY A 1 248 ? -19.103 4.216 0.459 1.00 48.72 248 GLY A N 1
ATOM 1904 C CA . GLY A 1 248 ? -18.169 3.095 0.536 1.00 48.72 248 GLY A CA 1
ATOM 1905 C C . GLY A 1 248 ? -18.692 1.725 0.116 1.00 48.72 248 GLY A C 1
ATOM 1906 O O . GLY A 1 248 ? -17.928 0.778 0.187 1.00 48.72 248 GLY A O 1
ATOM 1907 N N . ALA A 1 249 ? -19.923 1.554 -0.380 1.00 43.59 249 ALA A N 1
ATOM 1908 C CA . ALA A 1 249 ? -20.352 0.254 -0.934 1.00 43.59 249 ALA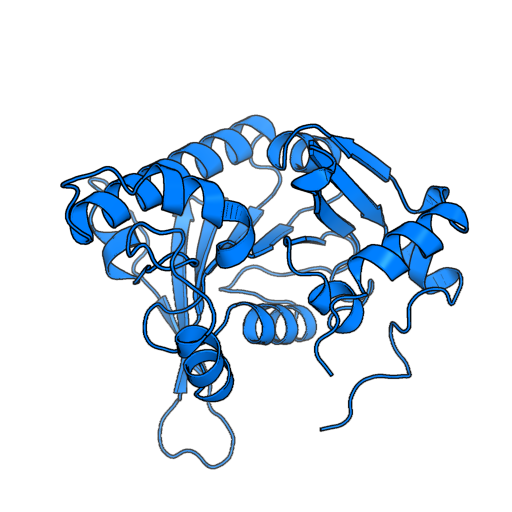 A CA 1
ATOM 1909 C C . ALA A 1 249 ? -21.450 0.347 -2.004 1.00 43.59 249 ALA A C 1
ATOM 1911 O O . ALA A 1 249 ? -21.359 -0.335 -3.022 1.00 43.59 249 ALA A O 1
ATOM 1912 N N . GLU A 1 250 ? -22.437 1.230 -1.829 1.00 42.00 250 GLU A N 1
ATOM 1913 C CA . GLU A 1 250 ? -23.649 1.236 -2.669 1.00 42.00 250 GLU A CA 1
ATOM 1914 C C . GLU A 1 250 ? -23.657 2.282 -3.799 1.00 42.00 250 GLU A C 1
ATOM 1916 O O . GLU A 1 250 ? -24.438 2.175 -4.736 1.00 42.00 250 GLU A O 1
ATOM 1921 N N . GLY A 1 251 ? -22.757 3.270 -3.773 1.00 41.84 251 GLY A N 1
ATOM 1922 C CA . GLY A 1 251 ? -22.662 4.315 -4.809 1.00 41.84 251 GLY A CA 1
ATOM 1923 C C . GLY A 1 251 ? -21.646 4.027 -5.919 1.00 41.84 251 GLY A C 1
ATOM 1924 O O . GLY A 1 251 ? -21.202 4.953 -6.599 1.00 41.84 251 GLY A O 1
ATOM 1925 N N . ARG A 1 252 ? -21.177 2.779 -6.040 1.00 47.16 252 ARG A N 1
ATOM 1926 C CA . ARG A 1 252 ? -19.975 2.444 -6.816 1.00 47.16 252 ARG A CA 1
ATOM 1927 C C . ARG A 1 252 ? -20.222 2.664 -8.306 1.00 47.16 252 ARG A C 1
ATOM 1929 O O . ARG A 1 252 ? -21.163 2.119 -8.871 1.00 47.16 252 ARG A O 1
ATOM 1936 N N . PHE A 1 253 ? -19.334 3.450 -8.916 1.00 34.53 253 PHE A N 1
ATOM 1937 C CA . PHE A 1 253 ? -19.153 3.589 -10.357 1.00 34.53 253 PHE A CA 1
ATOM 1938 C C . PHE A 1 253 ? -19.412 2.254 -11.067 1.00 34.53 253 PHE A C 1
ATOM 1940 O O . PHE A 1 253 ? -18.572 1.354 -11.039 1.00 34.53 253 PHE A O 1
ATOM 1947 N N . VAL A 1 254 ? -20.588 2.147 -11.681 1.00 26.41 254 VAL A N 1
ATOM 1948 C CA . VAL A 1 254 ? -20.863 1.175 -12.728 1.00 26.41 254 VAL A CA 1
ATOM 1949 C C . VAL A 1 254 ? -20.194 1.734 -13.976 1.00 26.41 254 VAL A C 1
ATOM 1951 O O . VAL A 1 254 ? -20.580 2.795 -14.471 1.00 26.41 254 VAL A O 1
ATOM 1954 N N . ALA A 1 255 ? -19.158 1.049 -14.433 1.00 28.61 255 ALA A N 1
ATOM 1955 C CA . ALA A 1 255 ? -18.736 1.056 -15.821 1.00 28.61 255 ALA A CA 1
ATOM 1956 C C . ALA A 1 255 ? -18.561 -0.404 -16.227 1.00 28.61 255 ALA A C 1
ATOM 1958 O O . ALA A 1 255 ? -17.893 -1.132 -15.456 1.00 28.61 255 ALA A O 1
#

pLDDT: mean 79.07, std 17.61, range [26.41, 98.0]

Secondary structure (DSSP, 8-state):
---TTHHHHHHHHHHH-GGGEEEEESSHHHHHHTTBTTBSEEEEEHHHHTHHHHHHH--TT--HHHHHHHHHHHHHHHHHHHHHHTTT-SEEEEEE--SS---HHHHHHHTTS--SSSS--SS----HHHHHTT--STTSPPPEEEEE--TT-SSPEEEEEEEEEETTEEEEEESS-HHHHHHHHHHHTEETTEE--GGGEEEE-S-STHHHHS-TTT--EEEEEETTTTEEEEEEHHHHHHTT-S--SSS----

Sequence (255 aa):
MTIAHAHKLLDQELLTVPEALLGQHQDVRQALVSLVGTVDVMILDGSTLFSSEWFSAARSGTSPPKQTQRFVGSIRADADRIVAATAGRIHLVIVFDHASGRPALKARRTHTSRDNGNGVQRSPQVSPDNFQRRSSDRHADPMTEWLTNFGGQVEPTLAVHVFNMSSEVTVIISAHEADPLIAASTRVGVIGGVRVQGDRAALASRDADYFMMIGSERVRYRIIPSVKHRVVRVIDLEILEGQGKFPGAEGRFVA

Foldseek 3Di:
DACPCLVVLVVVLCVVQVVQFPDKDLAVLVVLLSCQVQAAEEEEACFFRLLVQLVVLDDVPQDLLSSLLSSLVVVLVVVVVSCVSSVLRYAYEYEFFALPQEDVVVVVVVVVPDDPVPPRDRTDHDDPCSNPVDPPPPPFDPWDFDWDDDPPDPDTDTQWIWTPPDPRYIYIYGSYHRVVLVLVCLVVQHHSNRGFQLSNYEYEGCDSVCLQRAASRSHQWYWHDDPPVSIITIGGRVSSVVVVSGPGDDPDDDD

Organism: Microbotryum lychnidis-dioicae (strain p1A1 Lamole / MvSl-1064) (NCBI:txid683840)

Radius of gyration: 18.16 Å; chains: 1; bounding box: 48×40×45 Å